Protein AF-A0A1A8ZZM3-F1 (afdb_monomer)

Organism: NCBI:txid261654

Structure (mmCIF, N/CA/C/O backbone):
data_AF-A0A1A8ZZM3-F1
#
_entry.id   AF-A0A1A8ZZM3-F1
#
loop_
_atom_site.group_PDB
_atom_site.id
_atom_site.type_symbol
_atom_site.label_atom_id
_atom_site.label_alt_id
_atom_site.label_comp_id
_atom_site.label_asym_id
_atom_site.label_entity_id
_atom_site.label_seq_id
_atom_site.pdbx_PDB_ins_code
_atom_site.Cartn_x
_atom_site.Cartn_y
_atom_site.Cartn_z
_atom_site.occupancy
_atom_site.B_iso_or_equiv
_atom_site.auth_seq_id
_atom_site.auth_comp_id
_atom_site.auth_asym_id
_atom_site.auth_atom_id
_atom_site.pdbx_PDB_model_num
ATOM 1 N N . MET A 1 1 ? -40.690 47.564 -17.234 1.00 45.69 1 MET A N 1
ATOM 2 C CA . MET A 1 1 ? -39.486 47.699 -18.086 1.00 45.69 1 MET A CA 1
ATOM 3 C C . MET A 1 1 ? -38.800 46.335 -18.103 1.00 45.69 1 MET A C 1
ATOM 5 O O . MET A 1 1 ? -38.283 45.928 -17.080 1.00 45.69 1 MET A O 1
ATOM 9 N N . ALA A 1 2 ? -39.204 45.433 -18.998 1.00 45.06 2 ALA A N 1
ATOM 10 C CA . ALA A 1 2 ? -38.736 45.231 -20.380 1.00 45.06 2 ALA A CA 1
ATOM 11 C C . ALA A 1 2 ? -37.540 44.249 -20.452 1.00 45.06 2 ALA A C 1
ATOM 13 O O . ALA A 1 2 ? -36.404 44.612 -20.174 1.00 45.06 2 ALA A O 1
ATOM 14 N N . LYS A 1 3 ? -37.851 42.992 -20.815 1.00 52.41 3 LYS A N 1
ATOM 15 C CA . LYS A 1 3 ? -36.923 41.914 -21.211 1.00 52.41 3 LYS A CA 1
ATOM 16 C C . LYS A 1 3 ? -36.391 42.147 -22.640 1.00 52.41 3 LYS A C 1
ATOM 18 O O . LYS A 1 3 ? -37.170 42.607 -23.472 1.00 52.41 3 LYS A O 1
ATOM 23 N N . PRO A 1 4 ? -35.203 41.627 -22.982 1.00 64.19 4 PRO A N 1
ATOM 24 C CA . PRO A 1 4 ? -34.902 41.092 -24.321 1.00 64.19 4 PRO A CA 1
ATOM 25 C C . PRO A 1 4 ? -34.736 39.554 -24.222 1.00 64.19 4 PRO A C 1
ATOM 27 O O . PRO A 1 4 ? -34.033 39.080 -23.339 1.00 64.19 4 PRO A O 1
ATOM 30 N N . LYS A 1 5 ? -35.484 38.653 -24.889 1.00 58.41 5 LYS A N 1
ATOM 31 C CA . LYS A 1 5 ? -35.666 38.345 -26.331 1.00 58.41 5 LYS A CA 1
ATOM 32 C C . LYS A 1 5 ? -34.345 38.284 -27.120 1.00 58.41 5 LYS A C 1
ATOM 34 O O . LYS A 1 5 ? -33.728 39.313 -27.350 1.00 58.41 5 LYS A O 1
ATOM 39 N N . GLY A 1 6 ? -33.946 37.055 -27.484 1.00 45.56 6 GLY A N 1
ATOM 40 C CA . GLY A 1 6 ? -32.697 36.697 -28.177 1.00 45.56 6 GLY A CA 1
ATOM 41 C C . GLY A 1 6 ? -32.695 36.957 -29.689 1.00 45.56 6 GLY A C 1
ATOM 42 O O . GLY A 1 6 ? -33.506 37.743 -30.177 1.00 45.56 6 GLY A O 1
ATOM 43 N N . PRO A 1 7 ? -31.830 36.248 -30.437 1.00 61.16 7 PRO A N 1
ATOM 44 C CA . PRO A 1 7 ? -32.371 35.401 -31.499 1.00 61.16 7 PRO A CA 1
ATOM 45 C C . PRO A 1 7 ? -31.745 33.999 -31.606 1.00 61.16 7 PRO A C 1
ATOM 47 O O . PRO A 1 7 ? -30.591 33.746 -31.277 1.00 61.16 7 PRO A O 1
ATOM 50 N N . SER A 1 8 ? -32.597 33.114 -32.116 1.00 51.31 8 SER A N 1
ATOM 51 C CA . SER A 1 8 ? -32.352 31.779 -32.655 1.00 51.31 8 SER A CA 1
ATOM 52 C C . SER A 1 8 ? -31.607 31.854 -33.994 1.00 51.31 8 SER A C 1
ATOM 54 O O . SER A 1 8 ? -31.978 32.670 -34.836 1.00 51.31 8 SER A O 1
ATOM 56 N N . SER A 1 9 ? -30.674 30.933 -34.253 1.00 52.19 9 SER A N 1
ATOM 57 C CA . SER A 1 9 ? -30.351 30.524 -35.627 1.00 52.19 9 SER A CA 1
ATOM 58 C C . SER A 1 9 ? -30.177 29.009 -35.729 1.00 52.19 9 SER A C 1
ATOM 60 O O . SER A 1 9 ? -29.218 28.422 -35.234 1.00 52.19 9 SER A O 1
ATOM 62 N N . SER A 1 10 ? -31.148 28.415 -36.406 1.00 53.84 10 SER A N 1
ATOM 63 C CA . SER A 1 10 ? -31.186 27.087 -36.998 1.00 53.84 10 SER A CA 1
ATOM 64 C C . SER A 1 10 ? -30.196 26.950 -38.159 1.00 53.84 10 SER A C 1
ATOM 66 O O . SER A 1 10 ? -30.187 27.794 -39.054 1.00 53.84 10 SER A O 1
ATOM 68 N N . GLY A 1 11 ? -29.461 25.843 -38.205 1.00 45.75 11 GLY A N 1
ATOM 69 C CA . GLY A 1 11 ? -28.747 25.375 -39.392 1.00 45.75 11 GLY A CA 1
ATOM 70 C C . GLY A 1 11 ? -28.615 23.859 -39.321 1.00 45.75 11 GLY A C 1
ATOM 71 O O . GLY A 1 11 ? -27.850 23.346 -38.513 1.00 45.75 11 GLY A O 1
ATOM 72 N N . GLY A 1 12 ? -29.428 23.154 -40.104 1.00 38.88 12 GLY A N 1
ATOM 73 C CA . GLY A 1 12 ? -29.381 21.703 -40.250 1.00 38.88 12 GLY A CA 1
ATOM 74 C C . GLY A 1 12 ? -28.835 21.269 -41.611 1.00 38.88 12 GLY A C 1
ATOM 75 O O . GLY A 1 12 ? -28.600 22.108 -42.478 1.00 38.88 12 GLY A O 1
ATOM 76 N N . HIS A 1 13 ? -28.776 19.936 -41.758 1.00 40.31 13 HIS A N 1
ATOM 77 C CA . HIS A 1 13 ? -28.577 19.106 -42.965 1.00 40.31 13 HIS A CA 1
ATOM 78 C C . HIS A 1 13 ? -27.130 18.666 -43.301 1.00 40.31 13 HIS A C 1
ATOM 80 O O . HIS A 1 13 ? -26.180 19.335 -42.919 1.00 40.31 13 HIS A O 1
ATOM 86 N N . PRO A 1 14 ? -26.942 17.542 -44.032 1.00 51.66 14 PRO A N 1
ATOM 87 C CA . PRO A 1 14 ? -27.304 16.171 -43.638 1.00 51.66 14 PRO A CA 1
ATOM 88 C C . PRO A 1 14 ? -26.208 15.135 -44.006 1.00 51.66 14 PRO A C 1
ATOM 90 O O . PRO A 1 14 ? -25.326 15.393 -44.814 1.00 51.66 14 PRO A O 1
ATOM 93 N N . GLY A 1 15 ? -26.359 13.904 -43.508 1.00 35.44 15 GLY A N 1
ATOM 94 C CA . GLY A 1 15 ? -25.982 12.697 -44.255 1.00 35.44 15 GLY A CA 1
ATOM 95 C C . GLY A 1 15 ? -24.537 12.201 -44.142 1.00 35.44 15 GLY A C 1
ATOM 96 O O . GLY A 1 15 ? -23.636 12.689 -44.809 1.00 35.44 15 GLY A O 1
ATOM 97 N N . SER A 1 16 ? -24.358 11.089 -43.431 1.00 42.81 16 SER A N 1
ATOM 98 C CA . SER A 1 16 ? -23.515 10.005 -43.940 1.00 42.81 16 SER A CA 1
ATOM 99 C C . SER A 1 16 ? -24.016 8.677 -43.386 1.00 42.81 16 SER A C 1
ATOM 101 O O . SER A 1 16 ? -23.849 8.340 -42.216 1.00 42.81 16 SER A O 1
ATOM 103 N N . SER A 1 17 ? -24.716 7.964 -44.259 1.00 42.41 17 SER A N 1
ATOM 104 C CA . SER A 1 17 ? -25.032 6.550 -44.167 1.00 42.41 17 SER A CA 1
ATOM 105 C C . SER A 1 17 ? -23.763 5.734 -44.417 1.00 42.41 17 SER A C 1
ATOM 107 O O . SER A 1 17 ? -23.219 5.769 -45.518 1.00 42.41 17 SER A O 1
ATOM 109 N N . GLY A 1 18 ? -23.334 4.962 -43.424 1.00 37.75 18 GLY A N 1
ATOM 110 C CA . GLY A 1 18 ? -22.294 3.948 -43.567 1.00 37.75 18 GLY A CA 1
ATOM 111 C C . GLY A 1 18 ? -22.710 2.702 -42.805 1.00 37.75 18 GLY A C 1
ATOM 112 O O . GLY A 1 18 ? -22.413 2.568 -41.624 1.00 37.75 18 GLY A O 1
ATOM 113 N N . GLY A 1 19 ? -23.464 1.830 -43.473 1.00 37.91 19 GLY A N 1
ATOM 114 C CA . GLY A 1 19 ? -23.769 0.497 -42.976 1.00 37.91 19 GLY A CA 1
ATOM 115 C C . GLY A 1 19 ? -22.506 -0.360 -42.943 1.00 37.91 19 GLY A C 1
ATOM 116 O O . GLY A 1 19 ? -21.736 -0.384 -43.898 1.00 37.91 19 GLY A O 1
ATOM 117 N N . GLY A 1 20 ? -22.328 -1.074 -41.839 1.00 35.72 20 GLY A N 1
ATOM 118 C CA . GLY A 1 20 ? -21.296 -2.082 -41.643 1.00 35.72 20 GLY A CA 1
ATOM 119 C C . GLY A 1 20 ? -21.817 -3.107 -40.651 1.00 35.72 20 GLY A C 1
ATOM 120 O O . GLY A 1 20 ? -21.550 -3.025 -39.459 1.00 35.72 20 GLY A O 1
ATOM 121 N N . GLN A 1 21 ? -22.644 -4.022 -41.155 1.00 41.34 21 GLN A N 1
ATOM 122 C CA . GLN A 1 21 ? -22.907 -5.313 -40.523 1.00 41.34 21 GLN A CA 1
ATOM 123 C C . GLN A 1 21 ? -21.588 -6.091 -40.383 1.00 41.34 21 GLN A C 1
ATOM 125 O O . GLN A 1 21 ? -20.681 -5.846 -41.168 1.00 41.34 21 GLN A O 1
ATOM 130 N N . HIS A 1 22 ? -21.551 -7.020 -39.419 1.00 39.91 22 HIS A N 1
ATOM 131 C CA . HIS A 1 22 ? -20.576 -8.092 -39.117 1.00 39.91 22 HIS A CA 1
ATOM 132 C C . HIS A 1 22 ? -20.103 -7.921 -37.665 1.00 39.91 22 HIS A C 1
ATOM 134 O O . HIS A 1 22 ? -19.585 -6.879 -37.304 1.00 39.91 22 HIS A O 1
ATOM 140 N N . GLY A 1 23 ? -20.233 -8.858 -36.739 1.00 35.97 23 GLY A N 1
ATOM 141 C CA . GLY A 1 23 ? -20.773 -10.206 -36.711 1.00 35.97 23 GLY A CA 1
ATOM 142 C C . GLY A 1 23 ? -20.585 -10.686 -35.267 1.00 35.97 23 GLY A C 1
ATOM 143 O O . GLY A 1 23 ? -19.653 -10.258 -34.587 1.00 35.97 23 GLY A O 1
ATOM 144 N N . GLY A 1 24 ? -21.509 -11.509 -34.773 1.00 35.69 24 GLY A N 1
ATOM 145 C CA . GLY A 1 24 ? -21.419 -12.089 -33.437 1.00 35.69 24 GLY A CA 1
ATOM 146 C C . GLY A 1 24 ? -20.143 -12.913 -33.256 1.00 35.69 24 GLY A C 1
ATOM 147 O O . GLY A 1 24 ? -19.671 -13.565 -34.184 1.00 35.69 24 GLY A O 1
ATOM 148 N N . GLY A 1 25 ? -19.605 -12.886 -32.041 1.00 32.62 25 GLY A N 1
ATOM 149 C CA . GLY A 1 25 ? -18.404 -13.623 -31.675 1.00 32.62 25 GLY A CA 1
ATOM 150 C C . GLY A 1 25 ? -18.248 -13.723 -30.165 1.00 32.62 25 GLY A C 1
ATOM 151 O O . GLY A 1 25 ? -17.274 -13.240 -29.604 1.00 32.62 25 GLY A O 1
ATOM 152 N N . THR A 1 26 ? -19.224 -14.335 -29.495 1.00 38.09 26 THR A N 1
ATOM 153 C CA . THR A 1 26 ? -19.024 -14.946 -28.178 1.00 38.09 26 THR A CA 1
ATOM 154 C C . THR A 1 26 ? -17.979 -16.053 -28.321 1.00 38.09 26 THR A C 1
ATOM 156 O O . THR A 1 26 ? -18.275 -17.112 -28.870 1.00 38.09 26 THR A O 1
ATOM 159 N N . GLY A 1 27 ? -16.754 -15.793 -27.867 1.00 34.66 27 GLY A N 1
ATOM 160 C CA . GLY A 1 27 ? -15.632 -16.729 -27.904 1.00 34.66 27 GLY A CA 1
ATOM 161 C C . GLY A 1 27 ? -15.115 -17.021 -26.503 1.00 34.66 27 GLY A C 1
ATOM 162 O O . GLY A 1 27 ? -14.132 -16.440 -26.060 1.00 34.66 27 GLY A O 1
ATOM 163 N N . ASN A 1 28 ? -15.811 -17.920 -25.814 1.00 38.72 28 ASN A N 1
ATOM 164 C CA . ASN A 1 28 ? -15.315 -18.661 -24.662 1.00 38.72 28 ASN A CA 1
ATOM 165 C C . ASN A 1 28 ? -14.133 -19.536 -25.114 1.00 38.72 28 ASN A C 1
ATOM 167 O O . ASN A 1 28 ? -14.320 -20.335 -26.024 1.00 38.72 28 ASN A O 1
ATOM 171 N N . ASN A 1 29 ? -12.956 -19.411 -24.494 1.00 38.12 29 ASN A N 1
ATOM 172 C CA . ASN A 1 29 ? -11.841 -20.348 -24.676 1.00 38.12 29 ASN A CA 1
ATOM 173 C C . ASN A 1 29 ? -11.196 -20.670 -23.323 1.00 38.12 29 ASN A C 1
ATOM 175 O O . ASN A 1 29 ? -10.080 -20.266 -23.007 1.00 38.12 29 ASN A O 1
ATOM 179 N N . ASN A 1 30 ? -11.929 -21.449 -22.532 1.00 38.72 30 ASN A N 1
ATOM 180 C CA . ASN A 1 30 ? -11.350 -22.443 -21.643 1.00 38.72 30 ASN A CA 1
ATOM 181 C C . ASN A 1 30 ? -11.534 -23.806 -22.320 1.00 38.72 30 ASN A C 1
ATOM 183 O O . ASN A 1 30 ? -12.681 -24.215 -22.488 1.00 38.72 30 ASN A O 1
ATOM 187 N N . SER A 1 31 ? -10.445 -24.462 -22.738 1.00 36.59 31 SER A N 1
ATOM 188 C CA . SER A 1 31 ? -10.273 -25.926 -22.850 1.00 36.59 31 SER A CA 1
ATOM 189 C C . SER A 1 31 ? -9.048 -26.264 -23.709 1.00 36.59 31 SER A C 1
ATOM 191 O O . SER A 1 31 ? -9.054 -26.018 -24.910 1.00 36.59 31 SER A O 1
ATOM 193 N N . GLY A 1 32 ? -8.066 -26.957 -23.123 1.00 31.58 32 GLY A N 1
ATOM 194 C CA . GLY A 1 32 ? -7.389 -28.037 -23.847 1.00 31.58 32 GLY A CA 1
ATOM 195 C C . GLY A 1 32 ? -5.859 -28.062 -23.867 1.00 31.58 32 GLY A C 1
ATOM 196 O O . GLY A 1 32 ? -5.227 -27.327 -24.609 1.00 31.58 32 GLY A O 1
ATOM 197 N N . HIS A 1 33 ? -5.337 -29.092 -23.191 1.00 33.69 33 HIS A N 1
ATOM 198 C CA . HIS A 1 33 ? -4.194 -29.930 -23.587 1.00 33.69 33 HIS A CA 1
ATOM 199 C C . HIS A 1 33 ? -2.755 -29.483 -23.257 1.00 33.69 33 HIS A C 1
ATOM 201 O O . HIS A 1 33 ? -2.068 -28.831 -24.029 1.00 33.69 33 HIS A O 1
ATOM 207 N N . GLY A 1 34 ? -2.253 -30.033 -22.143 1.00 34.31 34 GLY A N 1
ATOM 208 C CA . GLY A 1 34 ? -1.379 -31.213 -22.220 1.00 34.31 34 GLY A CA 1
ATOM 209 C C . GLY A 1 34 ? 0.046 -30.992 -22.727 1.00 34.31 34 GLY A C 1
ATOM 210 O O . GLY A 1 34 ? 0.372 -31.387 -23.839 1.00 34.31 34 GLY A O 1
ATOM 211 N N . GLY A 1 35 ? 0.917 -30.478 -21.859 1.00 29.86 35 GLY A N 1
ATOM 212 C CA . GLY A 1 35 ? 2.368 -30.535 -22.032 1.00 29.86 35 GLY A CA 1
ATOM 213 C C . GLY A 1 35 ? 3.026 -30.932 -20.717 1.00 29.86 35 GLY A C 1
ATOM 214 O O . GLY A 1 35 ? 3.137 -30.115 -19.808 1.00 29.86 35 GLY A O 1
ATOM 215 N N . GLY A 1 36 ? 3.417 -32.202 -20.599 1.00 36.62 36 GLY A N 1
ATOM 216 C CA . GLY A 1 36 ? 4.180 -32.714 -19.465 1.00 36.62 36 GLY A CA 1
ATOM 217 C C . GLY A 1 36 ? 5.559 -32.064 -19.408 1.00 36.62 36 GLY A C 1
ATOM 218 O O . GLY A 1 36 ? 6.456 -32.440 -20.154 1.00 36.62 36 GLY A O 1
ATOM 219 N N . GLY A 1 37 ? 5.713 -31.090 -18.516 1.00 33.16 37 GLY A N 1
ATOM 220 C CA . GLY A 1 37 ? 6.996 -30.545 -18.096 1.00 33.16 37 GLY A CA 1
ATOM 221 C C . GLY A 1 37 ? 7.237 -30.928 -16.643 1.00 33.16 37 GLY A C 1
ATOM 222 O O . GLY A 1 37 ? 6.468 -30.558 -15.760 1.00 33.16 37 GLY A O 1
ATOM 223 N N . THR A 1 38 ? 8.288 -31.701 -16.396 1.00 40.66 38 THR A N 1
ATOM 224 C CA . THR A 1 38 ? 8.837 -31.962 -15.060 1.00 40.66 38 THR A CA 1
ATOM 225 C C . THR A 1 38 ? 9.012 -30.642 -14.296 1.00 40.66 38 THR A C 1
ATOM 227 O O . THR A 1 38 ? 9.692 -29.754 -14.815 1.00 40.66 38 THR A O 1
ATOM 230 N N . PRO A 1 39 ? 8.452 -30.478 -13.083 1.00 41.41 39 PRO A N 1
ATOM 231 C CA . PRO A 1 39 ? 8.682 -29.271 -12.303 1.00 41.41 39 PRO A CA 1
ATOM 232 C C . PRO A 1 39 ? 10.147 -29.222 -11.836 1.00 41.41 39 PRO A C 1
ATOM 234 O O . PRO A 1 39 ? 10.676 -30.249 -11.389 1.00 41.41 39 PRO A O 1
ATOM 237 N N . PRO A 1 40 ? 10.823 -28.061 -11.895 1.00 43.22 40 PRO A N 1
ATOM 238 C CA . PRO A 1 40 ? 12.109 -27.902 -11.237 1.00 43.22 40 PRO A CA 1
ATOM 239 C C . PRO A 1 40 ? 11.918 -28.060 -9.722 1.00 43.22 40 PRO A C 1
ATOM 241 O O . PRO A 1 40 ? 11.224 -27.282 -9.067 1.00 43.22 40 PRO A O 1
ATOM 244 N N . LYS A 1 41 ? 12.540 -29.102 -9.160 1.00 39.88 41 LYS A N 1
ATOM 245 C CA . LYS A 1 41 ? 12.760 -29.256 -7.718 1.00 39.88 41 LYS A CA 1
ATOM 246 C C . LYS A 1 41 ? 13.658 -28.112 -7.250 1.00 39.88 41 LYS A C 1
ATOM 248 O O . LYS A 1 41 ? 14.871 -28.170 -7.416 1.00 39.88 41 LYS A O 1
ATOM 253 N N . GLY A 1 42 ? 13.050 -27.084 -6.678 1.00 36.72 42 GLY A N 1
ATOM 254 C CA . GLY A 1 42 ? 13.763 -25.939 -6.127 1.00 36.72 42 GLY A CA 1
ATOM 255 C C . GLY A 1 42 ? 12.803 -24.934 -5.516 1.00 36.72 42 GLY A C 1
ATOM 256 O O . GLY A 1 42 ? 12.835 -23.765 -5.879 1.00 36.72 42 GLY A O 1
ATOM 257 N N . ALA A 1 43 ? 11.912 -25.389 -4.630 1.00 32.19 43 ALA A N 1
ATOM 258 C CA . ALA A 1 43 ? 11.186 -24.474 -3.762 1.00 32.19 43 ALA A CA 1
ATOM 259 C C . ALA A 1 43 ? 12.221 -23.778 -2.870 1.00 32.19 43 ALA A C 1
ATOM 261 O O . ALA A 1 43 ? 12.817 -24.406 -1.994 1.00 32.19 43 ALA A O 1
ATOM 262 N N . ALA A 1 44 ? 12.477 -22.502 -3.146 1.00 35.44 44 ALA A N 1
ATOM 263 C CA . ALA A 1 44 ? 13.130 -21.625 -2.196 1.00 35.44 44 ALA A CA 1
ATOM 264 C C . ALA A 1 44 ? 12.281 -21.637 -0.921 1.00 35.44 44 ALA A C 1
ATOM 266 O O . ALA A 1 44 ? 11.080 -21.368 -0.972 1.00 35.44 44 ALA A O 1
ATOM 267 N N . SER A 1 45 ? 12.895 -22.014 0.199 1.00 32.97 45 SER A N 1
ATOM 268 C CA . SER A 1 45 ? 12.285 -21.914 1.518 1.00 32.97 45 SER A CA 1
ATOM 269 C C . SER A 1 45 ? 11.874 -20.465 1.749 1.00 32.97 45 SER A C 1
ATOM 271 O O . SER A 1 45 ? 12.718 -19.604 1.988 1.00 32.97 45 SER A O 1
ATOM 273 N N . VAL A 1 46 ? 10.575 -20.200 1.645 1.00 38.09 46 VAL A N 1
ATOM 274 C CA . VAL A 1 46 ? 9.975 -18.969 2.149 1.00 38.09 46 VAL A CA 1
ATOM 275 C C . VAL A 1 46 ? 10.246 -18.958 3.658 1.00 38.09 46 VAL A C 1
ATOM 277 O O . VAL A 1 46 ? 9.962 -19.966 4.315 1.00 38.09 46 VAL A O 1
ATOM 280 N N . PRO A 1 47 ? 10.867 -17.907 4.222 1.00 33.59 47 PRO A N 1
ATOM 281 C CA . PRO A 1 47 ? 11.054 -17.830 5.663 1.00 33.59 47 PRO A CA 1
ATOM 282 C C . PRO A 1 47 ? 9.682 -17.910 6.352 1.00 33.59 47 PRO A C 1
ATOM 284 O O . PRO A 1 47 ? 8.713 -17.345 5.842 1.00 33.59 47 PRO A O 1
ATOM 287 N N . PRO A 1 48 ? 9.563 -18.630 7.481 1.00 34.38 48 PRO A N 1
ATOM 288 C CA . PRO A 1 48 ? 8.304 -18.709 8.204 1.00 34.38 48 PRO A CA 1
ATOM 289 C C . PRO A 1 48 ? 7.870 -17.308 8.641 1.00 34.38 48 PRO A C 1
ATOM 291 O O . PRO A 1 48 ? 8.684 -16.525 9.138 1.00 34.38 48 PRO A O 1
ATOM 294 N N . ALA A 1 49 ? 6.581 -17.022 8.464 1.00 38.56 49 ALA A N 1
ATOM 295 C CA . ALA A 1 49 ? 5.895 -15.849 8.984 1.00 38.56 49 ALA A CA 1
ATOM 296 C C . ALA A 1 49 ? 5.907 -15.876 10.526 1.00 38.56 49 ALA A C 1
ATOM 298 O O . ALA A 1 49 ? 4.949 -16.278 11.178 1.00 38.56 49 ALA A O 1
ATOM 299 N N . SER A 1 50 ? 7.038 -15.501 11.122 1.00 35.47 50 SER A N 1
ATOM 300 C CA . SER A 1 50 ? 7.241 -15.461 12.577 1.00 35.47 50 SER A CA 1
ATOM 301 C C . SER A 1 50 ? 6.877 -14.105 13.199 1.00 35.47 50 SER A C 1
ATOM 303 O O . SER A 1 50 ? 7.202 -13.855 14.356 1.00 35.47 50 SER A O 1
ATOM 305 N N . SER A 1 51 ? 6.201 -13.219 12.465 1.00 38.47 51 SER A N 1
ATOM 306 C CA . SER A 1 51 ? 5.741 -11.904 12.945 1.00 38.47 51 SER A CA 1
ATOM 307 C C . SER A 1 51 ? 4.268 -11.877 13.383 1.00 38.47 51 SER A C 1
ATOM 309 O O . SER A 1 51 ? 3.844 -10.915 14.020 1.00 38.47 51 SER A O 1
ATOM 311 N N . ILE A 1 52 ? 3.498 -12.939 13.120 1.00 43.03 52 ILE A N 1
ATOM 312 C CA . ILE A 1 52 ? 2.036 -12.978 13.323 1.00 43.03 52 ILE A CA 1
ATOM 313 C C . ILE A 1 52 ? 1.647 -12.990 14.813 1.00 43.03 52 ILE A C 1
ATOM 315 O O . ILE A 1 52 ? 0.623 -12.432 15.202 1.00 43.03 52 ILE A O 1
ATOM 319 N N . THR A 1 53 ? 2.487 -13.535 15.696 1.00 42.41 53 THR A N 1
ATOM 320 C CA . THR A 1 53 ? 2.156 -13.616 17.128 1.00 42.41 53 THR A CA 1
ATOM 321 C C . THR A 1 53 ? 2.271 -12.276 17.855 1.00 42.41 53 THR A C 1
ATOM 323 O O . THR A 1 53 ? 1.682 -12.126 18.918 1.00 42.41 53 THR A O 1
ATOM 326 N N . ALA A 1 54 ? 3.007 -11.294 17.318 1.00 39.09 54 ALA A N 1
ATOM 327 C CA . ALA A 1 54 ? 3.316 -10.057 18.039 1.00 39.09 54 ALA A CA 1
ATOM 328 C C . ALA A 1 54 ? 2.184 -9.017 17.991 1.00 39.09 54 ALA A C 1
ATOM 330 O O . ALA A 1 54 ? 1.947 -8.358 18.997 1.00 39.09 54 ALA A O 1
ATOM 331 N N . ALA A 1 55 ? 1.453 -8.899 16.876 1.00 41.91 55 ALA A N 1
ATOM 332 C CA . ALA A 1 55 ? 0.406 -7.880 16.724 1.00 41.91 55 ALA A CA 1
ATOM 333 C C . ALA A 1 55 ? -0.892 -8.244 17.470 1.00 41.91 55 ALA A C 1
ATOM 335 O O . ALA A 1 55 ? -1.463 -7.409 18.175 1.00 41.91 55 ALA A O 1
ATOM 336 N N . GLN A 1 56 ? -1.296 -9.521 17.418 1.00 44.66 56 GLN A N 1
ATOM 337 C CA . GLN A 1 56 ? -2.377 -10.041 18.263 1.00 44.66 56 GLN A CA 1
ATOM 338 C C . GLN A 1 56 ? -1.994 -9.982 19.748 1.00 44.66 56 GLN A C 1
ATOM 340 O O . GLN A 1 56 ? -2.843 -9.684 20.588 1.00 44.66 56 GLN A O 1
ATOM 345 N N . HIS A 1 57 ? -0.709 -10.181 20.076 1.00 42.03 57 HIS A N 1
ATOM 346 C CA . HIS A 1 57 ? -0.212 -9.946 21.426 1.00 42.03 57 HIS A CA 1
ATOM 347 C C . HIS A 1 57 ? -0.238 -8.468 21.810 1.00 42.03 57 HIS A C 1
ATOM 349 O O . HIS A 1 57 ? -0.604 -8.191 22.934 1.00 42.03 57 HIS A O 1
ATOM 355 N N . THR A 1 58 ? 0.069 -7.492 20.955 1.00 46.44 58 THR A N 1
ATOM 356 C CA . THR A 1 58 ? 0.094 -6.089 21.407 1.00 46.44 58 THR A CA 1
ATOM 357 C C . THR A 1 58 ? -1.288 -5.524 21.709 1.00 46.44 58 THR A C 1
ATOM 359 O O . THR A 1 58 ? -1.432 -4.868 22.735 1.00 46.44 58 THR A O 1
ATOM 362 N N . THR A 1 59 ? -2.323 -5.825 20.919 1.00 46.75 59 THR A N 1
ATOM 363 C CA . THR A 1 59 ? -3.674 -5.310 21.217 1.00 46.75 59 THR A CA 1
ATOM 364 C C . THR A 1 59 ? -4.331 -6.098 22.356 1.00 46.75 59 THR A C 1
ATOM 366 O O . THR A 1 59 ? -4.915 -5.499 23.255 1.00 46.75 59 THR A O 1
ATOM 369 N N . ALA A 1 60 ? -4.151 -7.425 22.423 1.00 43.28 60 ALA A N 1
ATOM 370 C CA . ALA A 1 60 ? -4.680 -8.228 23.532 1.00 43.28 60 ALA A CA 1
ATOM 371 C C . ALA A 1 60 ? -3.869 -8.096 24.844 1.00 43.28 60 ALA A C 1
ATOM 373 O O . ALA A 1 60 ? -4.452 -8.154 25.927 1.00 43.28 60 ALA A O 1
ATOM 374 N N . GLN A 1 61 ? -2.546 -7.885 24.792 1.00 42.94 61 GLN A N 1
ATOM 375 C CA . GLN A 1 61 ? -1.710 -7.653 25.983 1.00 42.94 61 GLN A CA 1
ATOM 376 C C . GLN A 1 61 ? -1.762 -6.204 26.470 1.00 42.94 61 GLN A C 1
ATOM 378 O O . GLN A 1 61 ? -1.656 -5.999 27.678 1.00 42.94 61 GLN A O 1
ATOM 383 N N . ALA A 1 62 ? -1.983 -5.205 25.603 1.00 45.53 62 ALA A N 1
ATOM 384 C CA . ALA A 1 62 ? -2.252 -3.838 26.063 1.00 45.53 62 ALA A CA 1
ATOM 385 C C . ALA A 1 62 ? -3.534 -3.780 26.913 1.00 45.53 62 ALA A C 1
ATOM 387 O O . ALA A 1 62 ? -3.560 -3.106 27.939 1.00 45.53 62 ALA A O 1
ATOM 388 N N . ILE A 1 63 ? -4.549 -4.581 26.566 1.00 46.38 63 ILE A N 1
ATOM 389 C CA . ILE A 1 63 ? -5.797 -4.707 27.336 1.00 46.38 63 ILE A CA 1
ATOM 390 C C . ILE A 1 63 ? -5.588 -5.463 28.669 1.00 46.38 63 ILE A C 1
ATOM 392 O O . ILE A 1 63 ? -6.324 -5.237 29.628 1.00 46.38 63 ILE A O 1
ATOM 396 N N . GLN A 1 64 ? -4.565 -6.321 28.789 1.00 42.09 64 GLN A N 1
ATOM 397 C CA . GLN A 1 64 ? -4.278 -7.065 30.029 1.00 42.09 64 GLN A CA 1
ATOM 398 C C . GLN A 1 64 ? -3.264 -6.391 30.974 1.00 42.09 64 GLN A C 1
ATOM 400 O O . GLN A 1 64 ? -3.261 -6.710 32.164 1.00 42.09 64 GLN A O 1
ATOM 405 N N . HIS A 1 65 ? -2.422 -5.463 30.503 1.00 39.22 65 HIS A N 1
ATOM 406 C CA . HIS A 1 65 ? -1.318 -4.895 31.299 1.00 39.22 65 HIS A CA 1
ATOM 407 C C . HIS A 1 65 ? -1.547 -3.487 31.873 1.00 39.22 65 HIS A C 1
ATOM 409 O O . HIS A 1 65 ? -0.639 -2.930 32.485 1.00 39.22 65 HIS A O 1
ATOM 415 N N . GLY A 1 66 ? -2.763 -2.941 31.793 1.00 38.56 66 GLY A N 1
ATOM 416 C CA . GLY A 1 66 ? -3.125 -1.664 32.428 1.00 38.56 66 GLY A CA 1
ATOM 417 C C . GLY A 1 66 ? -3.232 -1.675 33.963 1.00 38.56 66 GLY A C 1
ATOM 418 O O . GLY A 1 66 ? -3.652 -0.682 34.541 1.00 38.56 66 GLY A O 1
ATOM 419 N N . HIS A 1 67 ? -2.878 -2.764 34.658 1.00 41.84 67 HIS A N 1
ATOM 420 C CA . HIS A 1 67 ? -2.727 -2.723 36.117 1.00 41.84 67 HIS A CA 1
ATOM 421 C C . HIS A 1 67 ? -1.281 -2.349 36.477 1.00 41.84 67 HIS A C 1
ATOM 423 O O . HIS A 1 67 ? -0.390 -3.188 36.305 1.00 41.84 67 HIS A O 1
ATOM 429 N N . PRO A 1 68 ? -1.010 -1.135 36.998 1.00 41.50 68 PRO A N 1
ATOM 430 C CA . PRO A 1 68 ? 0.314 -0.808 37.505 1.00 41.50 68 PRO A CA 1
ATOM 431 C C . PRO A 1 68 ? 0.699 -1.788 38.629 1.00 41.50 68 PRO A C 1
ATOM 433 O O . PRO A 1 68 ? -0.126 -2.092 39.499 1.00 41.50 68 PRO A O 1
ATOM 436 N N . PRO A 1 69 ? 1.941 -2.303 38.647 1.00 40.00 69 PRO A N 1
ATOM 437 C CA . PRO A 1 69 ? 2.405 -3.177 39.710 1.00 40.00 69 PRO A CA 1
ATOM 438 C C . PRO A 1 69 ? 2.494 -2.404 41.033 1.00 40.00 69 PRO A C 1
ATOM 440 O O . PRO A 1 69 ? 3.420 -1.637 41.268 1.00 40.00 69 PRO A O 1
ATOM 443 N N . GLY A 1 70 ? 1.510 -2.648 41.899 1.00 40.12 70 GLY A N 1
ATOM 444 C CA . GLY A 1 70 ? 1.646 -2.698 43.353 1.00 40.12 70 GLY A CA 1
ATOM 445 C C . GLY A 1 70 ? 2.232 -1.471 44.052 1.00 40.12 70 GLY A C 1
ATOM 446 O O . GLY A 1 70 ? 3.402 -1.469 44.429 1.00 40.12 70 GLY A O 1
ATOM 447 N N . ALA A 1 71 ? 1.371 -0.518 44.414 1.00 42.28 71 ALA A N 1
ATOM 448 C CA . ALA A 1 71 ? 1.575 0.207 45.666 1.00 42.28 71 ALA A CA 1
ATOM 449 C C . ALA A 1 71 ? 1.244 -0.745 46.842 1.00 42.28 71 ALA A C 1
ATOM 451 O O . ALA A 1 71 ? 0.172 -1.360 46.843 1.00 42.28 71 ALA A O 1
ATOM 452 N N . PRO A 1 72 ? 2.137 -0.925 47.832 1.00 47.75 72 PRO A N 1
ATOM 453 C CA . PRO A 1 72 ? 1.911 -1.855 48.932 1.00 47.75 72 PRO A CA 1
ATOM 454 C C . PRO A 1 72 ? 0.780 -1.390 49.867 1.00 47.75 72 PRO A C 1
ATOM 456 O O . PRO A 1 72 ? 0.933 -0.457 50.646 1.00 47.75 72 PRO A O 1
ATOM 459 N N . GLY A 1 73 ? -0.349 -2.098 49.778 1.00 45.31 73 GLY A N 1
ATOM 460 C CA . GLY A 1 73 ? -1.191 -2.578 50.882 1.00 45.31 73 GLY A CA 1
ATOM 461 C C . GLY A 1 73 ? -1.496 -1.637 52.049 1.00 45.31 73 GLY A C 1
ATOM 462 O O . GLY A 1 73 ? -0.924 -1.783 53.127 1.00 45.31 73 GLY A O 1
ATOM 463 N N . GLY A 1 74 ? -2.512 -0.786 51.889 1.00 41.59 74 GLY A N 1
ATOM 464 C CA . GLY A 1 74 ? -3.298 -0.278 53.016 1.00 41.59 74 GLY A CA 1
ATOM 465 C C . GLY A 1 74 ? -4.447 -1.248 53.350 1.00 41.59 74 GLY A C 1
ATOM 466 O O . GLY A 1 74 ? -5.205 -1.600 52.445 1.00 41.59 74 GLY A O 1
ATOM 467 N N . PRO A 1 75 ? -4.619 -1.694 54.610 1.00 46.22 75 PRO A N 1
ATOM 468 C CA . PRO A 1 75 ? -5.707 -2.580 55.019 1.00 46.22 75 PRO A CA 1
ATOM 469 C C . PRO A 1 75 ? -7.006 -1.776 55.174 1.00 46.22 75 PRO A C 1
ATOM 471 O O . PRO A 1 75 ? -7.433 -1.439 56.273 1.00 46.22 75 PRO A O 1
ATOM 474 N N . GLY A 1 76 ? -7.626 -1.432 54.050 1.00 44.16 76 GLY A N 1
ATOM 475 C CA . GLY A 1 76 ? -8.963 -0.855 53.995 1.00 44.16 76 GLY A CA 1
ATOM 476 C C . GLY A 1 76 ? -9.775 -1.638 52.981 1.00 44.16 76 GLY A C 1
ATOM 477 O O . GLY A 1 76 ? -9.557 -1.489 51.784 1.00 44.16 76 GLY A O 1
ATOM 478 N N . GLY A 1 77 ? -10.671 -2.504 53.459 1.00 42.25 77 GLY A N 1
ATOM 479 C CA . GLY A 1 77 ? -11.595 -3.286 52.638 1.00 42.25 77 GLY A CA 1
ATOM 480 C C . GLY A 1 77 ? -12.601 -2.391 51.919 1.00 42.25 77 GLY A C 1
ATOM 481 O O . GLY A 1 77 ? -13.756 -2.300 52.327 1.00 42.25 77 GLY A O 1
ATOM 482 N N . GLY A 1 78 ? -12.150 -1.713 50.865 1.00 44.88 78 GLY A N 1
ATOM 483 C CA . GLY A 1 78 ? -13.029 -1.099 49.885 1.00 44.88 78 GLY A CA 1
ATOM 484 C C . GLY A 1 78 ? -13.824 -2.190 49.160 1.00 44.88 78 GLY A C 1
ATOM 485 O O . GLY A 1 78 ? -13.295 -3.288 48.957 1.00 44.88 78 GLY A O 1
ATOM 486 N N . PRO A 1 79 ? -15.093 -1.929 48.796 1.00 51.44 79 PRO A N 1
ATOM 487 C CA . PRO A 1 79 ? -15.884 -2.861 48.002 1.00 51.44 79 PRO A CA 1
ATOM 488 C C . PRO A 1 79 ? -15.077 -3.249 46.765 1.00 51.44 79 PRO A C 1
ATOM 490 O O . PRO A 1 79 ? -14.449 -2.385 46.153 1.00 51.44 79 PRO A O 1
ATOM 493 N N . ALA A 1 80 ? -15.046 -4.550 46.457 1.00 49.94 80 ALA A N 1
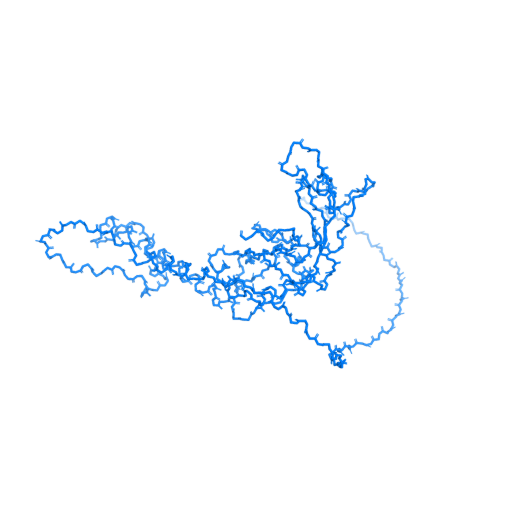ATOM 494 C CA . ALA A 1 80 ? -14.313 -5.101 45.326 1.00 49.94 80 ALA A CA 1
ATOM 495 C C . ALA A 1 80 ? -14.529 -4.194 44.117 1.00 49.94 80 ALA A C 1
ATOM 497 O O . ALA A 1 80 ? -15.663 -4.043 43.667 1.00 49.94 80 ALA A O 1
ATOM 498 N N . ASN A 1 81 ? -13.455 -3.549 43.660 1.00 50.91 81 ASN A N 1
ATOM 499 C CA . ASN A 1 81 ? -13.468 -2.735 42.461 1.00 50.91 81 ASN A CA 1
ATOM 500 C C . ASN A 1 81 ? -13.840 -3.690 41.323 1.00 50.91 81 ASN A C 1
ATOM 502 O O . ASN A 1 81 ? -12.997 -4.430 40.815 1.00 50.91 81 ASN A O 1
ATOM 506 N N . THR A 1 82 ? -15.136 -3.792 41.025 1.00 61.62 82 THR A N 1
ATOM 507 C CA . THR A 1 82 ? -15.672 -4.541 39.896 1.00 61.62 82 THR A CA 1
ATOM 508 C C . THR A 1 82 ? -15.236 -3.766 38.671 1.00 61.62 82 THR A C 1
ATOM 510 O O . THR A 1 82 ? -15.988 -2.931 38.176 1.00 61.62 82 THR A O 1
ATOM 513 N N . GLY A 1 83 ? -13.973 -3.963 38.285 1.00 81.38 83 GLY A N 1
ATOM 514 C CA . GLY A 1 83 ? -13.292 -3.167 37.277 1.00 81.38 83 GLY A CA 1
ATOM 515 C C . GLY A 1 83 ? -14.150 -3.024 36.030 1.00 81.38 83 GLY A C 1
ATOM 516 O O . GLY A 1 83 ? -14.856 -3.962 35.653 1.00 81.38 83 GLY A O 1
ATOM 517 N N . TYR A 1 84 ? -14.119 -1.833 35.440 1.00 86.56 84 TYR A N 1
ATOM 518 C CA . TYR A 1 84 ? -14.844 -1.500 34.223 1.00 86.56 84 TYR A CA 1
ATOM 519 C C . TYR A 1 84 ? -14.629 -2.582 33.143 1.00 86.56 84 TYR A C 1
ATOM 521 O O . TYR A 1 84 ? -13.499 -2.987 32.876 1.00 86.56 84 TYR A O 1
ATOM 529 N N . ARG A 1 85 ? -15.726 -3.104 32.570 1.00 91.25 85 ARG A N 1
ATOM 530 C CA . ARG A 1 85 ? -15.720 -4.206 31.585 1.00 91.25 85 ARG A CA 1
ATOM 531 C C . ARG A 1 85 ? -16.309 -3.729 30.251 1.00 91.25 85 ARG A C 1
ATOM 533 O O . ARG A 1 85 ? -17.515 -3.892 30.054 1.00 91.25 85 ARG A O 1
ATOM 540 N N . PRO A 1 86 ? -15.503 -3.154 29.343 1.00 91.75 86 PRO A N 1
ATOM 541 C CA . PRO A 1 86 ? -16.013 -2.574 28.100 1.00 91.75 86 PRO A CA 1
ATOM 542 C C . PRO A 1 86 ? -16.583 -3.622 27.127 1.00 91.75 86 PRO A C 1
ATOM 544 O O . PRO A 1 86 ? -17.585 -3.358 26.473 1.00 91.75 86 PRO A O 1
ATOM 547 N N . ALA A 1 87 ? -16.049 -4.849 27.117 1.00 92.12 87 ALA A N 1
ATOM 548 C CA . ALA A 1 87 ? -16.463 -5.918 26.197 1.00 92.12 87 ALA A CA 1
ATOM 549 C C . ALA A 1 87 ? -17.961 -6.296 26.249 1.00 92.12 87 ALA A C 1
ATOM 551 O O . ALA A 1 87 ? -18.503 -6.817 25.281 1.00 92.12 87 ALA A O 1
ATOM 552 N N . ASN A 1 88 ? -18.655 -6.026 27.362 1.00 93.62 88 ASN A N 1
ATOM 553 C CA . ASN A 1 88 ? -20.084 -6.337 27.515 1.00 93.62 88 ASN A CA 1
ATOM 554 C C . ASN A 1 88 ? -21.008 -5.149 27.188 1.00 93.62 88 ASN A C 1
ATOM 556 O O . ASN A 1 88 ? -22.223 -5.264 27.354 1.00 93.62 88 ASN A O 1
ATOM 560 N N . ARG A 1 89 ? -20.452 -3.999 26.793 1.00 95.50 89 ARG A N 1
ATOM 561 C CA . ARG A 1 89 ? -21.209 -2.785 26.466 1.00 95.50 89 ARG A CA 1
ATOM 562 C C . ARG A 1 89 ? -21.708 -2.812 25.026 1.00 95.50 89 ARG A C 1
ATOM 564 O O . ARG A 1 89 ? -21.077 -3.385 24.141 1.00 95.50 89 ARG A O 1
ATOM 571 N N . THR A 1 90 ? -22.826 -2.151 24.773 1.00 97.12 90 THR A N 1
ATOM 572 C CA . THR A 1 90 ? -23.275 -1.801 23.416 1.00 97.12 90 THR A CA 1
ATOM 573 C C . THR A 1 90 ? -22.431 -0.660 22.837 1.00 97.12 90 THR A C 1
ATOM 575 O O . THR A 1 90 ? -21.817 0.097 23.589 1.00 97.12 90 THR A O 1
ATOM 578 N N . ASP A 1 91 ? -22.426 -0.482 21.513 1.00 95.62 91 ASP A N 1
ATOM 579 C CA . ASP A 1 91 ? -21.655 0.600 20.869 1.00 95.62 91 ASP A CA 1
ATOM 580 C C . ASP A 1 91 ? -22.097 1.989 21.344 1.00 95.62 91 ASP A C 1
ATOM 582 O O . ASP A 1 91 ? -21.273 2.870 21.575 1.00 95.62 91 ASP A O 1
ATOM 586 N N . GLN A 1 92 ? -23.401 2.174 21.574 1.00 97.50 92 GLN A N 1
ATOM 587 C CA . GLN A 1 92 ? -23.929 3.425 22.115 1.00 97.50 92 GLN A CA 1
ATOM 588 C C . GLN A 1 92 ? -23.434 3.688 23.543 1.00 97.50 92 GLN A C 1
ATOM 590 O O . GLN A 1 92 ? -23.158 4.835 23.894 1.00 97.50 92 GLN A O 1
ATOM 595 N N . GLU A 1 93 ? -23.333 2.653 24.381 1.00 97.25 93 GLU A N 1
ATOM 596 C CA . GLU A 1 93 ? -22.774 2.796 25.727 1.00 97.25 93 GLU A CA 1
ATOM 597 C C . GLU A 1 93 ? -21.288 3.132 25.681 1.00 97.25 93 GLU A C 1
ATOM 599 O O . GLU A 1 93 ? -20.879 4.051 26.382 1.00 97.25 93 GLU A O 1
ATOM 604 N N . LEU A 1 94 ? -20.509 2.467 24.823 1.00 97.31 94 LEU A N 1
ATOM 605 C CA . LEU A 1 94 ? -19.092 2.783 24.638 1.00 97.31 94 LEU A CA 1
ATOM 606 C C . LEU A 1 94 ? -18.897 4.224 24.162 1.00 97.31 94 LEU A C 1
ATOM 608 O O . LEU A 1 94 ? -18.055 4.938 24.696 1.00 97.31 94 LEU A O 1
ATOM 612 N N . GLN A 1 95 ? -19.727 4.689 23.226 1.00 97.81 95 GLN A N 1
ATOM 613 C CA . GLN A 1 95 ? -19.685 6.072 22.758 1.00 97.81 95 GLN A CA 1
ATOM 614 C C . GLN A 1 95 ? -20.013 7.071 23.879 1.00 97.81 95 GLN A C 1
ATOM 616 O O . GLN A 1 95 ? -19.403 8.136 23.955 1.00 97.81 95 GLN A O 1
ATOM 621 N N . ASN A 1 96 ? -20.945 6.731 24.774 1.00 97.56 96 ASN A N 1
ATOM 622 C CA . ASN A 1 96 ? -21.240 7.530 25.969 1.00 97.56 96 ASN A CA 1
ATOM 623 C C . ASN A 1 96 ? -20.117 7.435 27.024 1.00 97.56 96 ASN A C 1
ATOM 625 O O . ASN A 1 96 ? -19.926 8.357 27.816 1.00 97.56 96 ASN A O 1
ATOM 629 N N . ASP A 1 97 ? -19.385 6.319 27.059 1.00 97.50 97 ASP A N 1
ATOM 630 C CA . ASP A 1 97 ? -18.219 6.089 27.913 1.00 97.50 97 ASP A CA 1
ATOM 631 C C . ASP A 1 97 ? -16.968 6.854 27.420 1.00 97.50 97 ASP A C 1
ATOM 633 O O . ASP A 1 97 ? -15.976 6.876 28.141 1.00 97.50 97 ASP A O 1
ATOM 637 N N . LEU A 1 98 ? -17.017 7.549 26.274 1.00 97.62 98 LEU A N 1
ATOM 638 C CA . LEU A 1 98 ? -15.958 8.466 25.817 1.00 97.62 98 LEU A CA 1
ATOM 639 C C . LEU A 1 98 ? -16.031 9.876 26.437 1.00 97.62 98 LEU A C 1
ATOM 641 O O . LEU A 1 98 ? -15.143 10.691 26.193 1.00 97.62 98 LEU A O 1
ATOM 645 N N . ASP A 1 99 ? -17.061 10.192 27.230 1.00 97.62 99 ASP A N 1
ATOM 646 C CA . ASP A 1 99 ? -17.118 11.459 27.974 1.00 97.62 99 ASP A CA 1
ATOM 647 C C . ASP A 1 99 ? -16.065 11.461 29.103 1.00 97.62 99 ASP A C 1
ATOM 649 O O . ASP A 1 99 ? -16.155 10.616 30.008 1.00 97.62 99 ASP A O 1
ATOM 653 N N . PRO A 1 100 ? -15.088 12.393 29.093 1.00 97.50 100 PRO A N 1
ATOM 654 C CA . PRO A 1 100 ? -14.039 12.459 30.110 1.00 97.50 100 PRO A CA 1
ATOM 655 C C . PRO A 1 100 ? -14.522 12.972 31.470 1.00 97.50 100 PRO A C 1
ATOM 657 O O . PRO A 1 100 ? -13.772 12.908 32.443 1.00 97.50 100 PRO A O 1
ATOM 660 N N . ASN A 1 101 ? -15.745 13.500 31.574 1.00 97.88 101 ASN A N 1
ATOM 661 C CA . ASN A 1 101 ? -16.250 14.004 32.845 1.00 97.88 101 ASN A CA 1
ATOM 662 C C . ASN A 1 101 ? -16.584 12.854 33.813 1.00 97.88 101 ASN A C 1
ATOM 664 O O . ASN A 1 101 ? -17.247 11.890 33.412 1.00 97.88 101 ASN A O 1
ATOM 668 N N . PRO A 1 102 ? -16.201 12.957 35.102 1.00 97.38 102 PRO A N 1
ATOM 669 C CA . PRO A 1 102 ? -16.551 11.945 36.089 1.00 97.38 102 PRO A CA 1
ATOM 670 C C . PRO A 1 102 ? -18.056 11.857 36.323 1.00 97.38 102 PRO A C 1
ATOM 672 O O . PRO A 1 102 ? -18.749 12.863 36.505 1.00 97.38 102 PRO A O 1
ATOM 675 N N . ARG A 1 103 ? -18.562 10.628 36.371 1.00 96.38 103 ARG A N 1
ATOM 676 C CA . ARG A 1 103 ? -19.941 10.322 36.765 1.00 96.38 103 ARG A CA 1
ATOM 677 C C . ARG A 1 103 ? -20.132 10.474 38.278 1.00 96.38 103 ARG A C 1
ATOM 679 O O . ARG A 1 103 ? -19.160 10.461 39.032 1.00 96.38 103 ARG A O 1
ATOM 686 N N . PRO A 1 104 ? -21.381 10.569 38.775 1.00 96.94 104 PRO A N 1
ATOM 687 C CA . PRO A 1 104 ? -21.635 10.568 40.212 1.00 96.94 104 PRO A CA 1
ATOM 688 C C . PRO A 1 104 ? -21.009 9.344 40.905 1.00 96.94 104 PRO A C 1
ATOM 690 O O . PRO A 1 104 ? -21.397 8.210 40.636 1.00 96.94 104 PRO A O 1
ATOM 693 N N . GLY A 1 105 ? -20.051 9.589 41.803 1.00 94.00 105 GLY A N 1
ATOM 694 C CA . GLY A 1 105 ? -19.322 8.546 42.538 1.00 94.00 105 GLY A CA 1
ATOM 695 C C . GLY A 1 105 ? -18.048 8.026 41.858 1.00 94.00 105 GLY A C 1
ATOM 696 O O . GLY A 1 105 ? -17.362 7.202 42.454 1.00 94.00 105 GLY A O 1
ATOM 697 N N . GLU A 1 106 ? -17.720 8.512 40.660 1.00 95.06 106 GLU A N 1
ATOM 698 C CA . GLU A 1 106 ? -16.482 8.221 39.929 1.00 95.06 106 GLU A CA 1
ATOM 699 C C . GLU A 1 106 ? -15.420 9.287 40.258 1.00 95.06 106 GLU A C 1
ATOM 701 O O . GLU A 1 106 ? -15.726 10.481 40.335 1.00 95.06 106 GLU A O 1
ATOM 706 N N . THR A 1 107 ? -14.167 8.883 40.475 1.00 95.12 107 THR A N 1
ATOM 707 C CA . THR A 1 107 ? -13.039 9.826 40.580 1.00 95.12 107 THR A CA 1
ATOM 708 C C . THR A 1 107 ? -12.572 10.276 39.186 1.00 95.12 107 THR A C 1
ATOM 710 O O . THR A 1 107 ? -12.851 9.597 38.200 1.00 95.12 107 THR A O 1
ATOM 713 N N . PRO A 1 108 ? -11.819 11.387 39.063 1.00 95.94 108 PRO A N 1
ATOM 714 C CA . PRO A 1 108 ? -11.205 11.779 37.790 1.00 95.94 108 PRO A CA 1
ATOM 715 C C . PRO A 1 108 ? -10.366 10.679 37.128 1.00 95.94 108 PRO A C 1
ATOM 717 O O . PRO A 1 108 ? -10.503 10.457 35.930 1.00 95.94 108 PRO A O 1
ATOM 720 N N . ASP A 1 109 ? -9.565 9.951 37.909 1.00 93.44 109 ASP A N 1
ATOM 721 C CA . ASP A 1 109 ? -8.731 8.862 37.386 1.00 93.44 109 ASP A CA 1
ATOM 722 C C . ASP A 1 109 ? -9.587 7.703 36.851 1.00 93.44 109 ASP A C 1
ATOM 724 O O . ASP A 1 109 ? -9.336 7.198 35.763 1.00 93.44 109 ASP A O 1
ATOM 728 N N . GLN A 1 110 ? -10.664 7.334 37.556 1.00 93.25 110 GLN A N 1
ATOM 729 C CA . GLN A 1 110 ? -11.593 6.298 37.086 1.00 93.25 110 GLN A CA 1
ATOM 730 C C . GLN A 1 110 ? -12.307 6.701 35.789 1.00 93.25 110 GLN A C 1
ATOM 732 O O . GLN A 1 110 ? -12.537 5.854 34.927 1.00 93.25 110 GLN A O 1
ATOM 737 N N . ALA A 1 111 ? -12.642 7.986 35.642 1.00 95.38 111 ALA A N 1
ATOM 738 C CA . ALA A 1 111 ? -13.237 8.509 34.418 1.00 95.38 111 ALA A CA 1
ATOM 739 C C . ALA A 1 111 ? -12.261 8.423 33.235 1.00 95.38 111 ALA A C 1
ATOM 741 O O . ALA A 1 111 ? -12.674 8.031 32.145 1.00 95.38 111 ALA A O 1
ATOM 742 N N . ALA A 1 112 ? -10.977 8.727 33.455 1.00 94.50 112 ALA A N 1
ATOM 743 C CA . ALA A 1 112 ? -9.932 8.569 32.446 1.00 94.50 112 ALA A CA 1
ATOM 744 C C . ALA A 1 112 ? -9.750 7.094 32.045 1.00 94.50 112 ALA A C 1
ATOM 746 O O . ALA A 1 112 ? -9.848 6.776 30.861 1.00 94.50 112 ALA A O 1
ATOM 747 N N . ASP A 1 113 ? -9.619 6.188 33.021 1.00 92.75 113 ASP A N 1
ATOM 748 C CA . ASP A 1 113 ? -9.498 4.743 32.775 1.00 92.75 113 ASP A CA 1
ATOM 749 C C . ASP A 1 113 ? -10.689 4.193 31.969 1.00 92.75 113 ASP A C 1
ATOM 751 O O . ASP A 1 113 ? -10.525 3.359 31.075 1.00 92.75 113 ASP A O 1
ATOM 755 N N . ARG A 1 114 ? -11.910 4.663 32.264 1.00 95.12 114 ARG A N 1
ATOM 756 C CA . ARG A 1 114 ? -13.121 4.305 31.513 1.00 95.12 114 ARG A CA 1
ATOM 757 C C . ARG A 1 114 ? -13.046 4.770 30.062 1.00 95.12 114 ARG A C 1
ATOM 759 O O . ARG A 1 114 ? -13.387 3.980 29.182 1.00 95.12 114 ARG A O 1
ATOM 766 N N . VAL A 1 115 ? -12.657 6.024 29.817 1.00 96.81 115 VAL A N 1
ATOM 767 C CA . VAL A 1 115 ? -12.539 6.579 28.458 1.00 96.81 115 VAL A CA 1
ATOM 768 C C . VAL A 1 115 ? -11.509 5.797 27.654 1.00 96.81 115 VAL A C 1
ATOM 770 O O . VAL A 1 115 ? -11.813 5.380 26.537 1.00 96.81 115 VAL A O 1
ATOM 773 N N . ASP A 1 116 ? -10.338 5.534 28.233 1.00 94.94 116 ASP A N 1
ATOM 774 C CA . ASP A 1 116 ? -9.269 4.784 27.571 1.00 94.94 116 ASP A CA 1
ATOM 775 C C . ASP A 1 116 ? -9.724 3.360 27.226 1.00 94.94 116 ASP A C 1
ATOM 777 O O . ASP A 1 116 ? -9.587 2.905 26.088 1.00 94.94 116 ASP A O 1
ATOM 781 N N . ALA A 1 117 ? -10.351 2.666 28.179 1.00 94.50 117 ALA A N 1
ATOM 782 C CA . ALA A 1 117 ? -10.863 1.318 27.964 1.00 94.50 117 ALA A CA 1
ATOM 783 C C . ALA A 1 117 ? -12.049 1.274 26.977 1.00 94.50 117 ALA A C 1
ATOM 785 O O . ALA A 1 117 ? -12.179 0.307 26.225 1.00 94.50 117 ALA A O 1
ATOM 786 N N . ALA A 1 118 ? -12.909 2.299 26.949 1.00 96.19 118 ALA A N 1
ATOM 787 C CA . ALA A 1 118 ? -13.977 2.421 25.956 1.00 96.19 118 ALA A CA 1
ATOM 788 C C . ALA A 1 118 ? -13.416 2.668 24.549 1.00 96.19 118 ALA A C 1
ATOM 790 O O . ALA A 1 118 ? -13.837 2.009 23.600 1.00 96.19 118 ALA A O 1
ATOM 791 N N . GLY A 1 119 ? -12.443 3.574 24.420 1.00 96.00 119 GLY A N 1
ATOM 792 C CA . GLY A 1 119 ? -11.766 3.866 23.159 1.00 96.00 119 GLY A CA 1
ATOM 793 C C . GLY A 1 119 ? -11.060 2.640 22.582 1.00 96.00 119 GLY A C 1
ATOM 794 O O . GLY A 1 119 ? -11.243 2.332 21.405 1.00 96.00 119 GLY A O 1
ATOM 795 N N . ALA A 1 120 ? -10.333 1.895 23.421 1.00 94.44 120 ALA A N 1
ATOM 796 C CA . ALA A 1 120 ? -9.673 0.654 23.018 1.00 94.44 120 ALA A CA 1
ATOM 797 C C . ALA A 1 120 ? -10.673 -0.410 22.530 1.00 94.44 120 ALA A C 1
ATOM 799 O O . ALA A 1 120 ? -10.446 -1.051 21.507 1.00 94.44 120 ALA A O 1
ATOM 800 N N . GLU A 1 121 ? -11.803 -0.582 23.221 1.00 96.06 121 GLU A N 1
ATOM 801 C CA . GLU A 1 121 ? -12.846 -1.525 22.800 1.00 96.06 121 GLU A CA 1
ATOM 802 C C . GLU A 1 121 ? -13.499 -1.116 21.471 1.00 96.06 121 GLU A C 1
ATOM 804 O O . GLU A 1 121 ? -13.693 -1.965 20.602 1.00 96.06 121 GLU A O 1
ATOM 809 N N . ILE A 1 122 ? -13.798 0.175 21.274 1.00 96.44 122 ILE A N 1
ATOM 810 C CA . ILE A 1 122 ? -14.317 0.691 19.995 1.00 96.44 122 ILE A CA 1
ATOM 811 C C . ILE A 1 122 ? -13.331 0.391 18.859 1.00 96.44 122 ILE A C 1
ATOM 813 O O . ILE A 1 122 ? -13.739 -0.026 17.773 1.00 96.44 122 ILE A O 1
ATOM 817 N N . GLU A 1 123 ? -12.030 0.573 19.098 1.00 94.38 123 GLU A N 1
ATOM 818 C CA . GLU A 1 123 ? -11.000 0.265 18.108 1.00 94.38 123 GLU A CA 1
ATOM 819 C C . GLU A 1 123 ? -10.930 -1.233 17.783 1.00 94.38 123 GLU A C 1
ATOM 821 O O . GLU A 1 123 ? -10.862 -1.592 16.605 1.00 94.38 123 GLU A O 1
ATOM 826 N N . VAL A 1 124 ? -11.011 -2.107 18.793 1.00 95.81 124 VAL A N 1
ATOM 827 C CA . VAL A 1 124 ? -11.057 -3.566 18.599 1.00 95.81 124 VAL A CA 1
ATOM 828 C C . VAL A 1 124 ? -12.274 -3.972 17.769 1.00 95.81 124 VAL A C 1
ATOM 830 O O . VAL A 1 124 ? -12.125 -4.756 16.832 1.00 95.81 124 VAL A O 1
ATOM 833 N N . ARG A 1 125 ? -13.459 -3.417 18.051 1.00 96.81 125 ARG A N 1
ATOM 834 C CA . ARG A 1 125 ? -14.673 -3.691 17.262 1.00 96.81 125 ARG A CA 1
ATOM 835 C C . ARG A 1 125 ? -14.518 -3.244 15.818 1.00 96.81 125 ARG A C 1
ATOM 837 O O . ARG A 1 125 ? -14.703 -4.051 14.916 1.00 96.81 125 ARG A O 1
ATOM 844 N N . ARG A 1 126 ? -14.054 -2.009 15.590 1.00 96.12 126 ARG A N 1
ATOM 845 C CA . ARG A 1 126 ? -13.763 -1.493 14.240 1.00 96.12 126 ARG A CA 1
ATOM 846 C C . ARG A 1 126 ? -12.803 -2.409 13.478 1.00 96.12 126 ARG A C 1
ATOM 848 O O . ARG A 1 126 ? -13.015 -2.666 12.293 1.00 96.12 126 ARG A O 1
ATOM 855 N N . TYR A 1 127 ? -11.735 -2.861 14.135 1.00 97.12 127 TYR A N 1
ATOM 856 C CA . TYR A 1 127 ? -10.761 -3.779 13.551 1.00 97.12 127 TYR A CA 1
ATOM 857 C C . TYR A 1 127 ? -11.420 -5.106 13.146 1.00 97.12 127 TYR A C 1
ATOM 859 O O . TYR A 1 127 ? -11.294 -5.512 11.991 1.00 97.12 127 TYR A O 1
ATOM 867 N N . LEU A 1 128 ? -12.141 -5.758 14.066 1.00 97.44 128 LEU A N 1
ATOM 868 C CA . LEU A 1 128 ? -12.784 -7.052 13.816 1.00 97.44 128 LEU A CA 1
ATOM 869 C C . LEU A 1 128 ? -13.840 -6.951 12.711 1.00 97.44 128 LEU A C 1
ATOM 871 O O . LEU A 1 128 ? -13.814 -7.761 11.786 1.00 97.44 128 LEU A O 1
ATOM 875 N N . ASP A 1 129 ? -14.679 -5.916 12.752 1.00 97.50 129 ASP A N 1
ATOM 876 C CA . ASP A 1 129 ? -15.699 -5.653 11.736 1.00 97.50 129 ASP A CA 1
ATOM 877 C C . ASP A 1 129 ? -15.060 -5.444 10.357 1.00 97.50 129 ASP A C 1
ATOM 879 O O . ASP A 1 129 ? -15.482 -6.049 9.373 1.00 97.50 129 ASP A O 1
ATOM 883 N N . THR A 1 130 ? -13.997 -4.633 10.267 1.00 97.62 130 THR A N 1
ATOM 884 C CA . THR A 1 130 ? -13.286 -4.393 8.997 1.00 97.62 130 THR A CA 1
ATOM 885 C C . THR A 1 130 ? -12.657 -5.683 8.468 1.00 97.62 130 THR A C 1
ATOM 887 O O . THR A 1 130 ? -12.772 -5.988 7.281 1.00 97.62 130 THR A O 1
ATOM 890 N N . TYR A 1 131 ? -12.001 -6.455 9.337 1.00 98.12 131 TYR A N 1
ATOM 891 C CA . TYR A 1 131 ? -11.361 -7.720 8.977 1.00 98.12 131 TYR A CA 1
ATOM 892 C C . TYR A 1 131 ? -12.382 -8.750 8.466 1.00 98.12 131 TYR A C 1
ATOM 894 O O . TYR A 1 131 ? -12.133 -9.417 7.459 1.00 98.12 131 TYR A O 1
ATOM 902 N N . GLU A 1 132 ? -13.542 -8.855 9.120 1.00 98.12 132 GLU A N 1
ATOM 903 C CA . GLU A 1 132 ? -14.634 -9.731 8.692 1.00 98.12 132 GLU A CA 1
ATOM 904 C C . GLU A 1 132 ? -15.226 -9.275 7.351 1.00 98.12 132 GLU A C 1
ATOM 906 O O . GLU A 1 132 ? -15.363 -10.085 6.430 1.00 98.12 132 GLU A O 1
ATOM 911 N N . GLN A 1 133 ? -15.502 -7.976 7.196 1.00 98.31 133 GLN A N 1
ATOM 912 C CA . GLN A 1 133 ? -16.082 -7.415 5.971 1.00 98.31 133 GLN A CA 1
ATOM 913 C C . GLN A 1 133 ? -15.158 -7.513 4.748 1.00 98.31 133 GLN A C 1
ATOM 915 O O . GLN A 1 133 ? -15.652 -7.590 3.623 1.00 98.31 133 GLN A O 1
ATOM 920 N N . LEU A 1 134 ? -13.834 -7.549 4.939 1.00 97.81 134 LEU A N 1
ATOM 921 C CA . LEU A 1 134 ? -12.881 -7.816 3.854 1.00 97.81 134 LEU A CA 1
ATOM 922 C C . LEU A 1 134 ? -13.020 -9.241 3.280 1.00 97.81 134 LEU A C 1
ATOM 924 O O . LEU A 1 134 ? -12.578 -9.485 2.159 1.00 97.81 134 LEU A O 1
ATOM 928 N N . GLY A 1 135 ? -13.663 -10.166 4.003 1.00 98.12 135 GLY A N 1
ATOM 929 C CA . GLY A 1 135 ? -13.976 -11.517 3.533 1.00 98.12 135 GLY A CA 1
ATOM 930 C C . GLY A 1 135 ? -12.778 -12.471 3.529 1.00 98.12 135 GLY A C 1
ATOM 931 O O . GLY A 1 135 ? -11.627 -12.060 3.607 1.00 98.12 135 GLY A O 1
ATOM 932 N N . ALA A 1 136 ? -13.029 -13.780 3.477 1.00 98.25 136 ALA A N 1
ATOM 933 C CA . ALA A 1 136 ? -11.964 -14.793 3.524 1.00 98.25 136 ALA A CA 1
ATOM 934 C C . ALA A 1 136 ? -11.249 -15.008 2.179 1.00 98.25 136 ALA A C 1
ATOM 936 O O . ALA A 1 136 ? -10.091 -15.422 2.163 1.00 98.25 136 ALA A O 1
ATOM 937 N N . ASP A 1 137 ? -11.922 -14.723 1.063 1.00 98.44 137 ASP A N 1
ATOM 938 C CA . ASP A 1 137 ? -11.387 -14.955 -0.278 1.00 98.44 137 ASP A CA 1
ATOM 939 C C . ASP A 1 137 ? -10.615 -13.728 -0.791 1.00 98.44 137 ASP A C 1
ATOM 941 O O . ASP A 1 137 ? -11.135 -12.611 -0.724 1.00 98.44 137 ASP A O 1
ATOM 945 N N . PRO A 1 138 ? -9.399 -13.903 -1.345 1.00 98.38 138 PRO A N 1
ATOM 946 C CA . PRO A 1 138 ? -8.627 -12.791 -1.881 1.00 98.38 138 PRO A CA 1
ATOM 947 C C . PRO A 1 138 ? -9.301 -12.170 -3.112 1.00 98.38 138 PRO A C 1
ATOM 949 O O . PRO A 1 138 ? -9.691 -12.902 -4.034 1.00 98.38 138 PRO A O 1
ATOM 952 N N . PRO A 1 139 ? -9.373 -10.829 -3.206 1.00 98.38 139 PRO A N 1
ATOM 953 C CA . PRO A 1 139 ? -9.814 -10.168 -4.423 1.00 98.38 139 PRO A CA 1
ATOM 954 C C . PRO A 1 139 ? -8.811 -10.405 -5.556 1.00 98.38 139 PRO A C 1
ATOM 956 O O . PRO A 1 139 ? -7.615 -10.614 -5.341 1.00 98.38 139 PRO A O 1
ATOM 959 N N . ARG A 1 140 ? -9.310 -10.327 -6.791 1.00 98.38 140 ARG A N 1
ATOM 960 C CA . ARG A 1 140 ? -8.473 -10.291 -7.990 1.00 98.38 140 ARG A CA 1
ATOM 961 C C . ARG A 1 140 ? -8.447 -8.888 -8.564 1.00 98.38 140 ARG A C 1
ATOM 963 O O . ARG A 1 140 ? -9.497 -8.288 -8.771 1.00 98.38 140 ARG A O 1
ATOM 970 N N . PHE A 1 141 ? -7.252 -8.412 -8.871 1.00 98.38 141 PHE A N 1
ATOM 971 C CA . PHE A 1 141 ? -7.023 -7.103 -9.460 1.00 98.38 141 PHE A CA 1
ATOM 972 C C . PHE A 1 141 ? -6.656 -7.248 -10.933 1.00 98.38 141 PHE A C 1
ATOM 974 O O . PHE A 1 141 ? -5.724 -7.978 -11.269 1.00 98.38 141 PHE A O 1
ATOM 981 N N . ASP A 1 142 ? -7.360 -6.522 -11.797 1.00 98.50 142 ASP A N 1
ATOM 982 C CA . ASP A 1 142 ? -6.799 -6.097 -13.076 1.00 98.50 142 ASP A CA 1
ATOM 983 C C . ASP A 1 142 ? -6.134 -4.737 -12.851 1.00 98.50 142 ASP A C 1
ATOM 985 O O . ASP A 1 142 ? -6.800 -3.785 -12.453 1.00 98.50 142 ASP A O 1
ATOM 989 N N . ILE A 1 143 ? -4.818 -4.642 -13.034 1.00 98.38 143 ILE A N 1
ATOM 990 C CA . ILE A 1 143 ? -4.062 -3.441 -12.650 1.00 98.38 143 ILE A CA 1
ATOM 991 C C . ILE A 1 143 ? -4.400 -2.232 -13.529 1.00 98.38 143 ILE A C 1
ATOM 993 O O . ILE A 1 143 ? -4.356 -1.098 -13.055 1.00 98.38 143 ILE A O 1
ATOM 997 N N . ALA A 1 144 ? -4.769 -2.448 -14.795 1.00 97.94 144 ALA A N 1
ATOM 998 C CA . ALA A 1 144 ? -5.182 -1.356 -15.670 1.00 97.94 144 ALA A CA 1
ATOM 999 C C . ALA A 1 144 ? -6.533 -0.781 -15.236 1.00 97.94 144 ALA A C 1
ATOM 1001 O O . ALA A 1 144 ? -6.644 0.435 -15.075 1.00 97.94 144 ALA A O 1
ATOM 1002 N N . SER A 1 145 ? -7.520 -1.641 -14.977 1.00 98.19 145 SER A N 1
ATOM 1003 C CA . SER A 1 145 ? -8.805 -1.227 -14.412 1.00 98.19 145 SER A CA 1
ATOM 1004 C C . SER A 1 145 ? -8.645 -0.620 -13.022 1.00 98.19 145 SER A C 1
ATOM 1006 O O . SER A 1 145 ? -9.193 0.443 -12.773 1.00 98.19 145 SER A O 1
ATOM 1008 N N . ASN A 1 146 ? -7.831 -1.215 -12.145 1.00 98.12 146 ASN A N 1
ATOM 1009 C CA . ASN A 1 146 ? -7.560 -0.687 -10.808 1.00 98.12 146 ASN A CA 1
ATOM 1010 C C . ASN A 1 146 ? -7.067 0.762 -10.857 1.00 98.12 146 ASN A C 1
ATOM 1012 O O . ASN A 1 146 ? -7.617 1.609 -10.154 1.00 98.12 146 ASN A O 1
ATOM 1016 N N . ASP A 1 147 ? -6.044 1.041 -11.672 1.00 97.94 147 ASP A N 1
ATOM 1017 C CA . ASP A 1 147 ? -5.479 2.386 -11.774 1.00 97.94 147 ASP A CA 1
ATOM 1018 C C . ASP A 1 147 ? -6.499 3.378 -12.358 1.00 97.94 147 ASP A C 1
ATOM 1020 O O . ASP A 1 147 ? -6.581 4.515 -11.897 1.00 97.94 147 ASP A O 1
ATOM 1024 N N . ALA A 1 148 ? -7.311 2.949 -13.332 1.00 97.50 148 ALA A N 1
ATOM 1025 C CA . ALA A 1 148 ? -8.340 3.784 -13.951 1.00 97.50 148 ALA A CA 1
ATOM 1026 C C . ALA A 1 148 ? -9.515 4.089 -13.003 1.00 97.50 148 ALA A C 1
ATOM 1028 O O . ALA A 1 148 ? -9.885 5.252 -12.835 1.00 97.50 148 ALA A O 1
ATOM 1029 N N . ASP A 1 149 ? -10.068 3.064 -12.353 1.00 97.75 149 ASP A N 1
ATOM 1030 C CA . ASP A 1 149 ? -11.235 3.164 -11.468 1.00 97.75 149 ASP A CA 1
ATOM 1031 C C . ASP A 1 149 ? -10.934 4.012 -10.225 1.00 97.75 149 ASP A C 1
ATOM 1033 O O . ASP A 1 149 ? -11.811 4.699 -9.696 1.00 9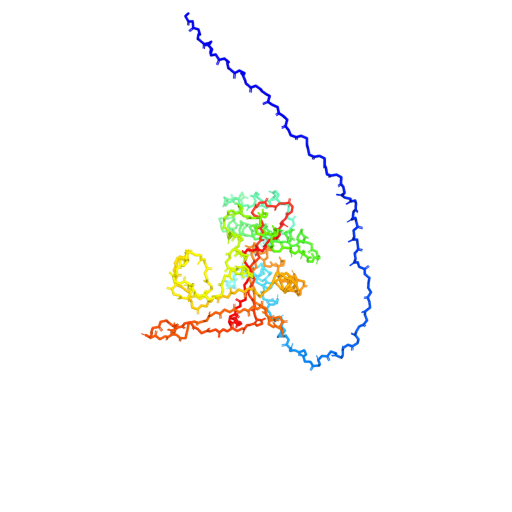7.75 149 ASP A O 1
ATOM 1037 N N . HIS A 1 150 ? -9.673 4.015 -9.787 1.00 96.88 150 HIS A N 1
ATOM 1038 C CA . HIS A 1 150 ? -9.222 4.724 -8.593 1.00 96.88 150 HIS A CA 1
ATOM 1039 C C . HIS A 1 150 ? -8.356 5.953 -8.909 1.00 96.88 150 HIS A C 1
ATOM 1041 O O . HIS A 1 150 ? -7.778 6.548 -7.998 1.00 96.88 150 HIS A O 1
ATOM 1047 N N . ALA A 1 151 ? -8.307 6.400 -10.170 1.00 95.75 151 ALA A N 1
ATOM 1048 C CA . ALA A 1 151 ? -7.496 7.545 -10.590 1.00 95.75 151 ALA A CA 1
ATOM 1049 C C . ALA A 1 151 ? -7.813 8.837 -9.809 1.00 95.75 151 ALA A C 1
ATOM 1051 O O . ALA A 1 151 ? -6.946 9.687 -9.624 1.00 95.75 151 ALA A O 1
ATOM 1052 N N . ASN A 1 152 ? -9.044 8.977 -9.309 1.00 94.12 152 ASN A N 1
ATOM 1053 C CA . ASN A 1 152 ? -9.496 10.155 -8.564 1.00 94.12 152 ASN A CA 1
ATOM 1054 C C . ASN A 1 152 ? -9.479 9.974 -7.039 1.00 94.12 152 ASN A C 1
ATOM 1056 O O . ASN A 1 152 ? -9.931 10.868 -6.321 1.00 94.12 152 ASN A O 1
ATOM 1060 N N . VAL A 1 153 ? -8.996 8.837 -6.523 1.00 93.50 153 VAL A N 1
ATOM 1061 C CA . VAL A 1 153 ? -8.874 8.640 -5.075 1.00 93.50 153 VAL A CA 1
ATOM 1062 C C . VAL A 1 153 ? -7.854 9.637 -4.527 1.00 93.50 153 VAL A C 1
ATOM 1064 O O . VAL A 1 153 ? -6.690 9.659 -4.929 1.00 93.50 153 VAL A O 1
ATOM 1067 N N . THR A 1 154 ? -8.306 10.489 -3.608 1.00 82.25 154 THR A N 1
ATOM 1068 C CA . THR A 1 154 ? -7.469 11.462 -2.904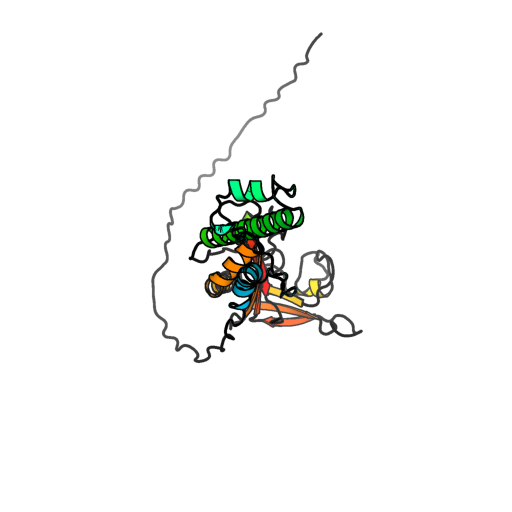 1.00 82.25 154 THR A CA 1
ATOM 1069 C C . THR A 1 154 ? -7.050 10.902 -1.544 1.00 82.25 154 THR A C 1
ATOM 1071 O O . THR A 1 154 ? -7.775 10.125 -0.925 1.00 82.25 154 THR A O 1
ATOM 1074 N N . GLY A 1 155 ? -5.858 11.273 -1.067 1.00 80.88 155 GLY A N 1
ATOM 1075 C CA . GLY A 1 155 ? -5.351 10.846 0.240 1.00 80.88 155 GLY A CA 1
ATOM 1076 C C . GLY A 1 155 ? -4.108 9.964 0.151 1.00 80.88 155 GLY A C 1
ATOM 1077 O O . GLY A 1 155 ? -3.109 10.365 -0.443 1.00 80.88 155 GLY A O 1
ATOM 1078 N N . ARG A 1 156 ? -4.153 8.789 0.794 1.00 72.00 156 ARG A N 1
ATOM 1079 C CA . ARG A 1 156 ? -2.973 7.969 1.141 1.00 72.00 156 ARG A CA 1
ATOM 1080 C C . ARG A 1 156 ? -2.223 7.336 -0.045 1.00 72.00 156 ARG A C 1
ATOM 1082 O O . ARG A 1 156 ? -1.150 6.766 0.137 1.00 72.00 156 ARG A O 1
ATOM 1089 N N . GLY A 1 157 ? -2.716 7.529 -1.266 1.00 79.25 157 GLY A N 1
ATOM 1090 C CA . GLY A 1 157 ? -1.937 7.358 -2.485 1.00 79.25 157 GLY A CA 1
ATOM 1091 C C . GLY A 1 157 ? -2.817 7.251 -3.723 1.00 79.25 157 GLY A C 1
ATOM 1092 O O . GLY A 1 157 ? -3.744 6.455 -3.764 1.00 79.25 157 GLY A O 1
ATOM 1093 N N . HIS A 1 158 ? -2.501 8.038 -4.748 1.00 90.62 158 HIS A N 1
ATOM 1094 C CA . HIS A 1 158 ? -3.070 7.853 -6.081 1.00 90.62 158 HIS A CA 1
ATOM 1095 C C . HIS A 1 158 ? -2.463 6.590 -6.720 1.00 90.62 158 HIS A C 1
ATOM 1097 O O . HIS A 1 158 ? -1.230 6.468 -6.687 1.00 90.62 158 HIS A O 1
ATOM 1103 N N . PRO A 1 159 ? -3.268 5.681 -7.301 1.00 94.88 159 PRO A N 1
ATOM 1104 C CA . PRO A 1 159 ? -2.771 4.550 -8.073 1.00 94.88 159 PRO A CA 1
ATOM 1105 C C . PRO A 1 159 ? -1.846 5.001 -9.199 1.00 94.88 159 PRO A C 1
ATOM 1107 O O . PRO A 1 159 ? -2.219 5.837 -10.012 1.00 94.88 159 PRO A O 1
ATOM 1110 N N . HIS A 1 160 ? -0.630 4.470 -9.257 1.00 95.50 160 HIS A N 1
ATOM 1111 C CA . HIS A 1 160 ? 0.345 4.885 -10.276 1.00 95.50 160 HIS A CA 1
ATOM 1112 C C . HIS A 1 160 ? 1.208 3.729 -10.779 1.00 95.50 160 HIS A C 1
ATOM 1114 O O . HIS A 1 160 ? 2.345 3.926 -11.223 1.00 95.50 160 HIS A O 1
ATOM 1120 N N . THR A 1 161 ? 0.683 2.509 -10.692 1.00 96.94 161 THR A N 1
ATOM 1121 C CA . THR A 1 161 ? 1.407 1.305 -11.087 1.00 96.94 161 THR A CA 1
ATOM 1122 C C . THR A 1 161 ? 1.732 1.345 -12.575 1.00 96.94 161 THR A C 1
ATOM 1124 O O . THR A 1 161 ? 2.901 1.317 -12.955 1.00 96.94 161 THR A O 1
ATOM 1127 N N . ASN A 1 162 ? 0.722 1.482 -13.431 1.00 97.62 162 ASN A N 1
ATOM 1128 C CA . ASN A 1 162 ? 0.917 1.520 -14.877 1.00 97.62 162 ASN A CA 1
ATOM 1129 C C . ASN A 1 162 ? 1.530 2.836 -15.342 1.00 97.62 162 ASN A C 1
ATOM 1131 O O . ASN A 1 162 ? 2.386 2.842 -16.223 1.00 97.62 162 ASN A O 1
ATOM 1135 N N . GLU A 1 163 ? 1.143 3.933 -14.698 1.00 96.38 163 GLU A N 1
ATOM 1136 C CA . GLU A 1 163 ? 1.592 5.283 -15.028 1.00 96.38 163 GLU A CA 1
ATOM 1137 C C . GLU A 1 163 ? 3.118 5.460 -14.880 1.00 96.38 163 GLU A C 1
ATOM 1139 O O . GLU A 1 163 ? 3.743 6.215 -15.630 1.00 96.38 163 GLU A O 1
ATOM 1144 N N . ARG A 1 164 ? 3.732 4.787 -13.895 1.00 96.75 164 ARG A N 1
ATOM 1145 C CA . ARG A 1 164 ? 5.153 4.978 -13.545 1.00 96.75 164 ARG A CA 1
ATOM 1146 C C . ARG A 1 164 ? 6.015 3.736 -13.685 1.00 96.75 164 ARG A C 1
ATOM 1148 O O . ARG A 1 164 ? 7.229 3.872 -13.817 1.00 96.75 164 ARG A O 1
ATOM 1155 N N . HIS A 1 165 ? 5.406 2.559 -13.643 1.00 97.88 165 HIS A N 1
ATOM 1156 C CA . HIS A 1 165 ? 6.109 1.280 -13.610 1.00 97.88 165 HIS A CA 1
ATOM 1157 C C . HIS A 1 165 ? 5.537 0.270 -14.605 1.00 97.88 165 HIS A C 1
ATOM 1159 O O . HIS A 1 165 ? 6.038 -0.848 -14.688 1.00 97.88 165 HIS A O 1
ATOM 1165 N N . GLY A 1 166 ? 4.504 0.632 -15.367 1.00 98.00 166 GLY A N 1
ATOM 1166 C CA . GLY A 1 166 ? 3.906 -0.253 -16.353 1.00 98.00 166 GLY A CA 1
ATOM 1167 C C . GLY A 1 166 ? 4.873 -0.602 -17.490 1.00 98.00 166 GLY A C 1
ATOM 1168 O O . GLY A 1 166 ? 5.830 0.131 -17.751 1.00 98.00 166 GLY A O 1
ATOM 1169 N N . PRO A 1 167 ? 4.589 -1.678 -18.233 1.00 97.88 167 PRO A N 1
ATOM 1170 C CA . PRO A 1 167 ? 5.420 -2.123 -19.355 1.00 97.88 167 PRO A CA 1
ATOM 1171 C C . PRO A 1 167 ? 5.487 -1.113 -20.507 1.00 97.88 167 PRO A C 1
ATOM 1173 O O . PRO A 1 167 ? 6.425 -1.128 -21.300 1.00 97.88 167 PRO A O 1
ATOM 1176 N N . GLY A 1 168 ? 4.516 -0.197 -20.583 1.00 97.62 168 GLY A N 1
ATOM 1177 C CA . GLY A 1 168 ? 4.517 0.906 -21.543 1.00 97.62 168 GLY A CA 1
ATOM 1178 C C . GLY A 1 168 ? 5.532 2.015 -21.237 1.00 97.62 168 GLY A C 1
ATOM 1179 O O . GLY A 1 168 ? 5.814 2.822 -22.119 1.00 97.62 168 GLY A O 1
ATOM 1180 N N . VAL A 1 169 ? 6.101 2.074 -20.025 1.00 97.56 169 VAL A N 1
ATOM 1181 C CA . VAL A 1 169 ? 7.140 3.062 -19.702 1.00 97.56 169 VAL A CA 1
ATOM 1182 C C . VAL A 1 169 ? 8.428 2.665 -20.412 1.00 97.56 169 VAL A C 1
ATOM 1184 O O . VAL A 1 169 ? 8.884 1.525 -20.312 1.00 97.56 169 VAL A O 1
ATOM 1187 N N . ARG A 1 170 ? 9.029 3.597 -21.153 1.00 97.69 170 ARG A N 1
ATOM 1188 C CA . ARG A 1 170 ? 10.263 3.336 -21.902 1.00 97.69 170 ARG A CA 1
ATOM 1189 C C . ARG A 1 170 ? 11.418 3.036 -20.949 1.00 97.69 170 ARG A C 1
ATOM 1191 O O . ARG A 1 170 ? 11.549 3.684 -19.915 1.00 97.69 170 ARG A O 1
ATOM 1198 N N . LEU A 1 171 ? 12.249 2.058 -21.297 1.00 97.94 171 LEU A N 1
ATOM 1199 C CA . LEU A 1 171 ? 13.390 1.667 -20.473 1.00 97.94 171 LEU A CA 1
ATOM 1200 C C . LEU A 1 171 ? 14.490 2.728 -20.536 1.00 97.94 171 LEU A C 1
ATOM 1202 O O . LEU A 1 171 ? 14.745 3.412 -19.545 1.00 97.94 171 LEU A O 1
ATOM 1206 N N . ASP A 1 172 ? 15.071 2.874 -21.723 1.00 98.00 172 ASP A N 1
ATOM 1207 C CA . ASP A 1 172 ? 16.246 3.701 -21.963 1.00 98.00 172 ASP A CA 1
ATOM 1208 C C . ASP A 1 172 ? 15.878 5.174 -22.101 1.00 98.00 172 ASP A C 1
ATOM 1210 O O . ASP A 1 172 ? 14.825 5.544 -22.643 1.00 98.00 172 ASP A O 1
ATOM 1214 N N . ARG A 1 173 ? 16.782 6.017 -21.614 1.00 95.50 173 ARG A N 1
ATOM 1215 C CA . ARG A 1 173 ? 16.707 7.465 -21.721 1.00 95.50 173 ARG A CA 1
ATOM 1216 C C . ARG A 1 173 ? 16.783 7.884 -23.187 1.00 95.50 173 ARG A C 1
ATOM 1218 O O . ARG A 1 173 ? 17.615 7.401 -23.949 1.00 95.50 173 ARG A O 1
ATOM 1225 N N . ASP A 1 174 ? 15.959 8.854 -23.566 1.00 91.62 174 ASP A N 1
ATOM 1226 C CA . ASP A 1 174 ? 16.032 9.505 -24.873 1.00 91.62 174 ASP A CA 1
ATOM 1227 C C . ASP A 1 174 ? 16.122 11.020 -24.662 1.00 91.62 174 ASP A C 1
ATOM 1229 O O . ASP A 1 174 ? 15.132 11.633 -24.263 1.00 91.62 174 ASP A O 1
ATOM 1233 N N . PRO A 1 175 ? 17.290 11.645 -24.897 1.00 82.25 175 PRO A N 1
ATOM 1234 C CA . PRO A 1 175 ? 17.487 13.067 -24.621 1.00 82.25 175 PRO A CA 1
ATOM 1235 C C . PRO A 1 175 ? 16.634 13.980 -25.511 1.00 82.25 175 PRO A C 1
ATOM 1237 O O . PRO A 1 175 ? 16.520 15.169 -25.226 1.00 82.25 175 PRO A O 1
ATOM 1240 N N . ASN A 1 176 ? 16.044 13.448 -26.586 1.00 88.44 176 ASN A N 1
ATOM 1241 C CA . ASN A 1 176 ? 15.196 14.210 -27.497 1.00 88.44 176 ASN A CA 1
ATOM 1242 C C . ASN A 1 176 ? 13.707 14.101 -27.152 1.00 88.44 176 ASN A C 1
ATOM 1244 O O . ASN A 1 176 ? 12.881 14.698 -27.844 1.00 88.44 176 ASN A O 1
ATOM 1248 N N . GLN A 1 177 ? 13.349 13.330 -26.123 1.00 84.56 177 GLN A N 1
ATOM 1249 C CA . GLN A 1 177 ? 11.965 13.124 -25.724 1.00 84.56 177 GLN A CA 1
ATOM 1250 C C . GLN A 1 177 ? 11.712 13.621 -24.310 1.00 84.56 177 GLN A C 1
ATOM 1252 O O . GLN A 1 177 ? 12.552 13.523 -23.423 1.00 84.56 177 GLN A O 1
ATOM 1257 N N . THR A 1 178 ? 10.510 14.149 -24.110 1.00 86.88 178 THR A N 1
ATOM 1258 C CA . THR A 1 178 ? 10.025 14.628 -22.811 1.00 86.88 178 THR A CA 1
ATOM 1259 C C . THR A 1 178 ? 9.190 13.580 -22.080 1.00 86.88 178 THR A C 1
ATOM 1261 O O . THR A 1 178 ? 8.566 13.895 -21.069 1.00 86.88 178 THR A O 1
ATOM 1264 N N . ASP A 1 179 ? 9.122 12.360 -22.611 1.00 93.56 179 ASP A N 1
ATOM 1265 C CA . ASP A 1 179 ? 8.358 11.268 -22.021 1.00 93.56 179 ASP A CA 1
ATOM 1266 C C . ASP A 1 179 ? 9.134 10.616 -20.873 1.00 93.56 179 ASP A C 1
ATOM 1268 O O . ASP A 1 179 ? 10.366 10.629 -20.823 1.00 93.56 179 ASP A O 1
ATOM 1272 N N . ARG A 1 180 ? 8.408 9.991 -19.942 1.00 95.06 180 ARG A N 1
ATOM 1273 C CA . ARG A 1 180 ? 9.039 9.247 -18.846 1.00 95.06 180 ARG A CA 1
ATOM 1274 C C . ARG A 1 180 ? 9.822 8.060 -19.376 1.00 95.06 180 ARG A C 1
ATOM 1276 O O . ARG A 1 180 ? 9.283 7.205 -20.078 1.00 95.06 180 ARG A O 1
ATOM 1283 N N . THR A 1 181 ? 11.057 7.954 -18.905 1.00 97.75 181 THR A N 1
ATOM 1284 C CA . THR A 1 181 ? 11.894 6.766 -19.068 1.00 97.75 181 THR A CA 1
ATOM 1285 C C . THR A 1 181 ? 12.342 6.246 -17.704 1.00 97.75 181 THR A C 1
ATOM 1287 O O . THR A 1 181 ? 12.473 7.015 -16.743 1.00 97.75 181 THR A O 1
ATOM 1290 N N . ILE A 1 182 ? 12.553 4.936 -17.596 1.00 98.00 182 ILE A N 1
ATOM 1291 C CA . ILE A 1 182 ? 13.011 4.292 -16.363 1.00 98.00 182 ILE A CA 1
ATOM 1292 C C . ILE A 1 182 ? 14.435 4.737 -16.032 1.00 98.00 182 ILE A C 1
ATOM 1294 O O . ILE A 1 182 ? 14.686 5.123 -14.888 1.00 98.00 182 ILE A O 1
ATOM 1298 N N . GLU A 1 183 ? 15.327 4.770 -17.023 1.00 97.62 183 GLU A N 1
ATOM 1299 C CA . GLU A 1 183 ? 16.685 5.297 -16.884 1.00 97.62 183 GLU A CA 1
ATOM 1300 C C . GLU A 1 183 ? 16.686 6.793 -16.543 1.00 97.62 183 GLU A C 1
ATOM 1302 O O . GLU A 1 183 ? 17.372 7.218 -15.615 1.00 97.62 183 GLU A O 1
ATOM 1307 N N . GLY A 1 184 ? 15.868 7.603 -17.223 1.00 96.81 184 GLY A N 1
ATOM 1308 C CA . GLY A 1 184 ? 15.811 9.047 -16.985 1.00 96.81 184 GLY A CA 1
ATOM 1309 C C . GLY A 1 184 ? 15.398 9.408 -15.558 1.00 96.81 184 GLY A C 1
ATOM 1310 O O . GLY A 1 184 ? 15.868 10.405 -15.010 1.00 96.81 184 GLY A O 1
ATOM 1311 N N . ARG A 1 185 ? 14.618 8.554 -14.876 1.00 96.50 185 ARG A N 1
ATOM 1312 C CA . ARG A 1 185 ? 14.316 8.723 -13.442 1.00 96.50 185 ARG A CA 1
ATOM 1313 C C . ARG A 1 185 ? 15.568 8.654 -12.568 1.00 96.50 185 ARG A C 1
ATOM 1315 O O . ARG A 1 185 ? 15.617 9.317 -11.534 1.00 96.50 185 ARG A O 1
ATOM 1322 N N . ILE A 1 186 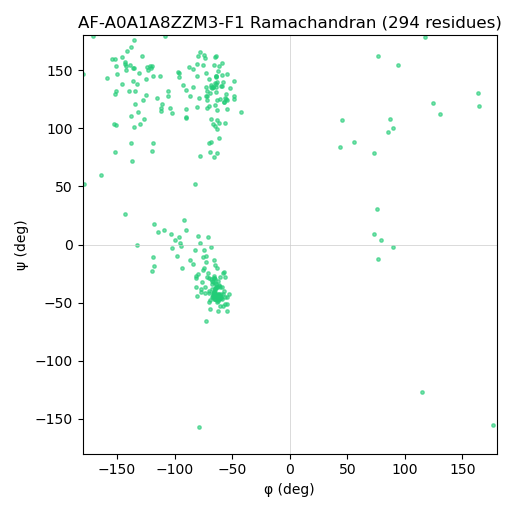? 16.587 7.884 -12.955 1.00 96.06 186 ILE A N 1
ATOM 1323 C CA . ILE A 1 186 ? 17.866 7.839 -12.231 1.00 96.06 186 ILE A CA 1
ATOM 1324 C C . ILE A 1 186 ? 18.564 9.197 -12.280 1.00 96.06 186 ILE A C 1
ATOM 1326 O O . ILE A 1 186 ? 19.131 9.632 -11.276 1.00 96.06 186 ILE A O 1
ATOM 1330 N N . TYR A 1 187 ? 18.470 9.883 -13.417 1.00 95.00 187 TYR A N 1
ATOM 1331 C CA . TYR A 1 187 ? 19.061 11.200 -13.645 1.00 95.00 187 TYR A CA 1
ATOM 1332 C C . TYR A 1 187 ? 18.162 12.365 -13.207 1.00 95.00 187 TYR A C 1
ATOM 1334 O O . TYR A 1 187 ? 18.650 13.480 -13.045 1.00 95.00 187 TYR A O 1
ATOM 1342 N N . GLY A 1 188 ? 16.881 12.102 -12.940 1.00 93.88 188 GLY A N 1
ATOM 1343 C CA . GLY A 1 188 ? 15.892 13.125 -12.607 1.00 93.88 188 GLY A CA 1
ATOM 1344 C C . GLY A 1 188 ? 15.418 13.918 -13.822 1.00 93.88 188 GLY A C 1
ATOM 1345 O O . GLY A 1 188 ? 15.088 15.094 -13.690 1.00 93.88 188 GLY A O 1
ATOM 1346 N N . ASP A 1 189 ? 15.406 13.289 -14.997 1.00 94.56 189 ASP A N 1
ATOM 1347 C CA . ASP A 1 189 ? 14.888 13.908 -16.211 1.00 94.56 189 ASP A CA 1
ATOM 1348 C C . ASP A 1 189 ? 13.382 14.195 -16.086 1.00 94.56 189 ASP A C 1
ATOM 1350 O O . ASP A 1 189 ? 12.642 13.393 -15.500 1.00 94.56 189 ASP A O 1
ATOM 1354 N N . PRO A 1 190 ? 12.884 15.293 -16.679 1.00 92.94 190 PRO A N 1
ATOM 1355 C CA . PRO A 1 190 ? 11.452 15.526 -16.789 1.00 92.94 190 PRO A CA 1
ATOM 1356 C C . PRO A 1 190 ? 10.724 14.348 -17.466 1.00 92.94 190 PRO A C 1
ATOM 1358 O O . PRO A 1 190 ? 11.285 13.717 -18.360 1.00 92.94 190 PRO A O 1
ATOM 1361 N N . PRO A 1 191 ? 9.473 14.049 -17.069 1.00 93.69 191 PRO A N 1
ATOM 1362 C CA . PRO A 1 191 ? 8.655 14.743 -16.074 1.00 93.69 191 PRO A CA 1
ATOM 1363 C C . PRO A 1 191 ? 8.802 14.156 -14.656 1.00 93.69 191 PRO A C 1
ATOM 1365 O O . PRO A 1 191 ? 7.897 14.302 -13.835 1.00 93.69 191 PRO A O 1
ATOM 1368 N N . TRP A 1 192 ? 9.888 13.440 -14.348 1.00 94.38 192 TRP A N 1
ATOM 1369 C CA . TRP A 1 192 ? 10.114 12.975 -12.983 1.00 94.38 192 TRP A CA 1
ATOM 1370 C C . TRP A 1 192 ? 10.406 14.160 -12.057 1.00 94.38 192 TRP A C 1
ATOM 1372 O O . TRP A 1 192 ? 11.204 15.038 -12.374 1.00 94.38 192 TRP A O 1
ATOM 1382 N N . ASN A 1 193 ? 9.788 14.173 -10.875 1.00 93.00 193 ASN A N 1
ATOM 1383 C CA . ASN A 1 193 ? 9.982 15.225 -9.870 1.00 93.00 193 ASN A CA 1
ATOM 1384 C C . ASN A 1 193 ? 11.250 14.981 -9.031 1.00 93.00 193 ASN A C 1
ATOM 1386 O O . ASN A 1 193 ? 11.194 14.939 -7.803 1.00 93.00 193 ASN A O 1
ATOM 1390 N N . GLY A 1 194 ? 12.384 14.769 -9.700 1.00 93.25 194 GLY A N 1
ATOM 1391 C CA . GLY A 1 194 ? 13.676 14.484 -9.078 1.00 93.25 194 GLY A CA 1
ATOM 1392 C C . GLY A 1 194 ? 14.249 13.115 -9.436 1.00 93.25 194 GLY A C 1
ATOM 1393 O O . GLY A 1 194 ? 13.657 12.330 -10.176 1.00 93.25 194 GLY A O 1
ATOM 1394 N N . HIS A 1 195 ? 15.440 12.848 -8.905 1.00 94.25 195 HIS A N 1
ATOM 1395 C CA . HIS A 1 195 ? 16.210 11.640 -9.183 1.00 94.25 195 HIS A CA 1
ATOM 1396 C C . HIS A 1 195 ? 15.848 10.482 -8.241 1.00 94.25 195 HIS A C 1
ATOM 1398 O O . HIS A 1 195 ? 15.472 10.690 -7.088 1.00 94.25 195 HIS A O 1
ATOM 1404 N N . ALA A 1 196 ? 16.034 9.246 -8.705 1.00 94.38 196 ALA A N 1
ATOM 1405 C CA . ALA A 1 196 ? 15.890 8.028 -7.907 1.00 94.38 196 ALA A CA 1
ATOM 1406 C C . ALA A 1 196 ? 17.167 7.178 -7.942 1.00 94.38 196 ALA A C 1
ATOM 1408 O O . ALA A 1 196 ? 17.938 7.229 -8.897 1.00 94.38 196 ALA A O 1
ATOM 1409 N N . ASN A 1 197 ? 17.415 6.386 -6.896 1.00 95.00 197 ASN A N 1
ATOM 1410 C CA . ASN A 1 197 ? 18.538 5.434 -6.883 1.00 95.00 197 ASN A CA 1
ATOM 1411 C C . ASN A 1 197 ? 18.197 4.103 -7.561 1.00 95.00 197 ASN A C 1
ATOM 1413 O O . ASN A 1 197 ? 19.099 3.346 -7.896 1.00 95.00 197 ASN A O 1
ATOM 1417 N N . TYR A 1 198 ? 16.909 3.838 -7.757 1.00 95.38 198 TYR A N 1
ATOM 1418 C CA . TYR A 1 198 ? 16.364 2.627 -8.349 1.00 95.38 198 TYR A CA 1
ATOM 1419 C C . TYR A 1 198 ? 15.117 3.018 -9.136 1.00 95.38 198 TYR A C 1
ATOM 1421 O O . TYR A 1 198 ? 14.320 3.835 -8.666 1.00 95.38 198 TYR A O 1
ATOM 1429 N N . SER A 1 199 ? 14.944 2.452 -10.320 1.00 97.12 199 SER A N 1
ATOM 1430 C CA . SER A 1 199 ? 13.776 2.680 -11.162 1.00 97.12 199 SER A CA 1
ATOM 1431 C C . SER A 1 199 ? 13.570 1.442 -12.015 1.00 97.12 199 SER A C 1
ATOM 1433 O O . SER A 1 199 ? 14.520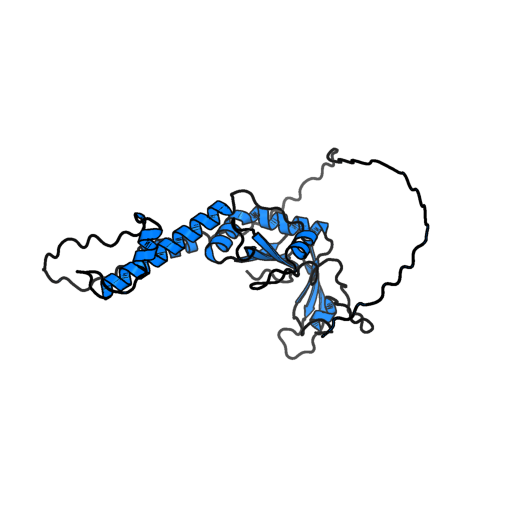 0.978 -12.634 1.00 97.12 199 SER A O 1
ATOM 1435 N N . TYR A 1 200 ? 12.356 0.902 -12.040 1.00 98.25 200 TYR A N 1
ATOM 1436 C CA . TYR A 1 200 ? 12.038 -0.339 -12.745 1.00 98.25 200 TYR A CA 1
ATOM 1437 C C . TYR A 1 200 ? 10.662 -0.260 -13.392 1.00 98.25 200 TYR A C 1
ATOM 1439 O O . TYR A 1 200 ? 9.778 0.450 -12.898 1.00 98.25 200 TYR A O 1
ATOM 1447 N N . ARG A 1 201 ? 10.482 -1.038 -14.459 1.00 98.31 201 ARG A N 1
ATOM 1448 C CA . ARG A 1 201 ? 9.192 -1.326 -15.084 1.00 98.31 201 ARG A CA 1
ATOM 1449 C C . ARG A 1 201 ? 8.909 -2.822 -15.086 1.00 98.31 201 ARG A C 1
ATOM 1451 O O . ARG A 1 201 ? 9.835 -3.632 -15.113 1.00 98.31 201 ARG A O 1
ATOM 1458 N N . TRP A 1 202 ? 7.630 -3.170 -15.096 1.00 98.50 202 TRP A N 1
ATOM 1459 C CA . TRP A 1 202 ? 7.160 -4.516 -15.409 1.00 98.50 202 TRP A CA 1
ATOM 1460 C C . TRP A 1 202 ? 7.512 -4.876 -16.857 1.00 98.50 202 TRP A C 1
ATOM 1462 O O . TRP A 1 202 ? 7.459 -4.010 -17.727 1.00 98.50 202 TRP A O 1
ATOM 1472 N N . ASP A 1 203 ? 7.853 -6.137 -17.122 1.00 98.19 203 ASP A N 1
ATOM 1473 C CA . ASP A 1 203 ? 8.183 -6.577 -18.487 1.00 98.19 203 ASP A CA 1
ATOM 1474 C C . ASP A 1 203 ? 6.936 -6.598 -19.393 1.00 98.19 203 ASP A C 1
ATOM 1476 O O . ASP A 1 203 ? 6.984 -6.150 -20.539 1.00 98.19 203 ASP A O 1
ATOM 1480 N N . ASP A 1 204 ? 5.797 -7.075 -18.876 1.00 98.00 204 ASP A N 1
ATOM 1481 C CA . ASP A 1 204 ? 4.527 -7.120 -19.605 1.00 98.00 204 ASP A CA 1
ATOM 1482 C C . ASP A 1 204 ? 3.294 -7.101 -18.670 1.00 98.00 204 ASP A C 1
ATOM 1484 O O . ASP A 1 204 ? 3.404 -7.437 -17.482 1.00 98.00 204 ASP A O 1
ATOM 1488 N N . PRO A 1 205 ? 2.095 -6.732 -19.177 1.00 98.31 205 PRO A N 1
ATOM 1489 C CA . PRO A 1 205 ? 0.896 -6.607 -18.344 1.00 98.31 205 PRO A CA 1
ATOM 1490 C C . PRO A 1 205 ? 0.415 -7.939 -17.757 1.00 98.31 205 PRO A C 1
ATOM 1492 O O . PRO A 1 205 ? -0.201 -7.967 -16.691 1.00 98.31 205 PRO A O 1
ATOM 1495 N N . SER A 1 206 ? 0.663 -9.059 -18.443 1.00 98.25 206 SER A N 1
ATOM 1496 C CA . SER A 1 206 ? 0.209 -10.376 -17.992 1.00 98.25 206 SER A CA 1
ATOM 1497 C C . SER A 1 206 ? 1.043 -10.874 -16.810 1.00 98.25 206 SER A C 1
ATOM 1499 O O . SER A 1 206 ? 0.482 -11.369 -15.830 1.00 98.25 206 SER A O 1
ATOM 1501 N N . VAL A 1 207 ? 2.367 -10.677 -16.853 1.00 97.75 207 VAL A N 1
ATOM 1502 C CA . VAL A 1 207 ? 3.284 -10.961 -15.744 1.00 97.75 207 VAL A CA 1
ATOM 1503 C C . VAL A 1 207 ? 2.962 -10.079 -14.548 1.00 97.75 207 VAL A C 1
ATOM 1505 O O . VAL A 1 207 ? 2.850 -10.607 -13.445 1.00 97.75 207 VAL A O 1
ATOM 1508 N N . GLN A 1 208 ? 2.732 -8.781 -14.760 1.00 98.25 208 GLN A N 1
ATOM 1509 C CA . GLN A 1 208 ? 2.325 -7.843 -13.710 1.00 98.25 208 GLN A CA 1
ATOM 1510 C C . GLN A 1 208 ? 1.065 -8.321 -12.972 1.00 98.25 208 GLN A C 1
ATOM 1512 O O . GLN A 1 208 ? 1.098 -8.532 -11.758 1.00 98.25 208 GLN A O 1
ATOM 1517 N N . ASN A 1 209 ? -0.033 -8.550 -13.700 1.00 98.44 209 ASN A N 1
ATOM 1518 C CA . ASN A 1 209 ? -1.289 -9.007 -13.104 1.00 98.44 209 ASN A CA 1
ATOM 1519 C C . ASN A 1 209 ? -1.117 -10.351 -12.386 1.00 98.44 209 ASN A C 1
ATOM 1521 O O . ASN A 1 209 ? -1.571 -10.516 -11.255 1.00 98.44 209 ASN A O 1
ATOM 1525 N N . ARG A 1 210 ? -0.445 -11.321 -13.014 1.00 98.31 210 ARG A N 1
ATOM 1526 C CA . ARG A 1 210 ? -0.244 -12.650 -12.424 1.00 98.31 210 ARG A CA 1
ATOM 1527 C C . ARG A 1 210 ? 0.602 -12.590 -11.151 1.00 98.31 210 ARG A C 1
ATOM 1529 O O . ARG A 1 210 ? 0.244 -13.239 -10.174 1.00 98.31 210 ARG A O 1
ATOM 1536 N N . ALA A 1 211 ? 1.691 -11.823 -11.153 1.00 98.19 211 ALA A N 1
ATOM 1537 C CA . ALA A 1 211 ? 2.595 -11.695 -10.015 1.00 98.19 211 ALA A CA 1
ATOM 1538 C C . ALA A 1 211 ? 1.913 -11.037 -8.810 1.00 98.19 211 ALA A C 1
ATOM 1540 O O . ALA A 1 211 ? 1.972 -11.579 -7.708 1.00 98.19 211 ALA A O 1
ATOM 1541 N N . ILE A 1 212 ? 1.203 -9.926 -9.028 1.00 98.31 212 ILE A N 1
ATOM 1542 C CA . ILE A 1 212 ? 0.501 -9.209 -7.956 1.00 98.31 212 ILE A CA 1
ATOM 1543 C C . ILE A 1 212 ? -0.644 -10.056 -7.391 1.00 98.31 212 ILE A C 1
ATOM 1545 O O . ILE A 1 212 ? -0.757 -10.196 -6.178 1.00 98.31 212 ILE A O 1
ATOM 1549 N N . ASN A 1 213 ? -1.462 -10.686 -8.239 1.00 98.62 213 ASN A N 1
ATOM 1550 C CA . ASN A 1 213 ? -2.553 -11.539 -7.754 1.00 98.62 213 ASN A CA 1
ATOM 1551 C C . ASN A 1 213 ? -2.049 -12.803 -7.046 1.00 98.62 213 ASN A C 1
ATOM 1553 O O . ASN A 1 213 ? -2.689 -13.269 -6.105 1.00 98.62 213 ASN A O 1
ATOM 1557 N N . GLN A 1 214 ? -0.907 -13.358 -7.466 1.00 98.38 214 GLN A N 1
ATOM 1558 C CA . GLN A 1 214 ? -0.271 -14.455 -6.739 1.00 98.38 214 GLN A CA 1
ATOM 1559 C C . GLN A 1 214 ? 0.157 -14.003 -5.340 1.00 98.38 214 GLN A C 1
ATOM 1561 O O . GLN A 1 214 ? -0.128 -14.713 -4.379 1.00 98.38 214 GLN A O 1
ATOM 1566 N N . TYR A 1 215 ? 0.780 -12.827 -5.222 1.00 98.00 215 TYR A N 1
ATOM 1567 C CA . TYR A 1 215 ? 1.140 -12.253 -3.927 1.00 98.00 215 TYR A CA 1
ATOM 1568 C C . TYR A 1 215 ? -0.089 -12.061 -3.031 1.00 98.00 215 TYR A C 1
ATOM 1570 O O . TYR A 1 215 ? -0.130 -12.592 -1.924 1.00 98.00 215 TYR A O 1
ATOM 1578 N N . VAL A 1 216 ? -1.123 -11.381 -3.539 1.00 98.50 216 VAL A N 1
ATOM 1579 C CA . VAL A 1 216 ? -2.367 -11.134 -2.794 1.00 98.50 216 VAL A CA 1
ATOM 1580 C C . VAL A 1 216 ? -2.981 -12.445 -2.319 1.00 98.50 216 VAL A C 1
ATOM 1582 O O . VAL A 1 216 ? -3.344 -12.563 -1.157 1.00 98.50 216 VAL A O 1
ATOM 1585 N N . SER A 1 217 ? -3.046 -13.458 -3.183 1.00 98.56 217 SER A N 1
ATOM 1586 C CA . SER A 1 217 ? -3.604 -14.758 -2.815 1.00 98.56 217 SER A CA 1
ATOM 1587 C C . SER A 1 217 ? -2.791 -15.495 -1.748 1.00 98.56 217 SER A C 1
ATOM 1589 O O . SER A 1 217 ? -3.380 -16.250 -0.980 1.00 98.56 217 SER A O 1
ATOM 1591 N N . GLN A 1 218 ? -1.466 -15.342 -1.728 1.00 98.12 218 GLN A N 1
ATOM 1592 C CA . GLN A 1 218 ? -0.581 -16.025 -0.777 1.00 98.12 218 GLN A CA 1
ATOM 1593 C C . GLN A 1 218 ? -0.533 -15.332 0.589 1.00 98.12 218 GLN A C 1
ATOM 1595 O O . GLN A 1 218 ? -0.305 -16.002 1.591 1.00 98.12 218 GLN A O 1
ATOM 1600 N N . HIS A 1 219 ? -0.777 -14.020 0.621 1.00 98.38 219 HIS A N 1
ATOM 1601 C CA . HIS A 1 219 ? -0.641 -13.172 1.809 1.00 98.38 219 HIS A CA 1
ATOM 1602 C C . HIS A 1 219 ? -1.959 -12.520 2.237 1.00 98.38 219 HIS A C 1
ATOM 1604 O O . HIS A 1 219 ? -1.950 -11.540 2.974 1.00 98.38 219 HIS A O 1
ATOM 1610 N N . TRP A 1 220 ? -3.104 -13.026 1.769 1.00 98.44 220 TRP A N 1
ATOM 1611 C CA . TRP A 1 220 ? -4.384 -12.348 1.982 1.00 98.44 220 TRP A CA 1
ATOM 1612 C C . TRP A 1 220 ? -4.724 -12.149 3.456 1.00 98.44 220 TRP A C 1
ATOM 1614 O O . TRP A 1 220 ? -5.271 -11.115 3.820 1.00 98.44 220 TRP A O 1
ATOM 1624 N N . ASP A 1 221 ? -4.375 -13.105 4.313 1.00 98.38 221 ASP A N 1
ATOM 1625 C CA . ASP A 1 221 ? -4.639 -12.983 5.743 1.00 98.38 221 ASP A CA 1
ATOM 1626 C C . ASP A 1 221 ? -3.859 -11.830 6.391 1.00 98.38 221 ASP A C 1
ATOM 1628 O O . ASP A 1 221 ? -4.457 -10.983 7.056 1.00 98.38 221 ASP A O 1
ATOM 1632 N N . ASP A 1 222 ? -2.559 -11.740 6.095 1.00 98.25 222 ASP A N 1
ATOM 1633 C CA . ASP A 1 222 ? -1.689 -10.646 6.538 1.00 98.25 222 ASP A CA 1
ATOM 1634 C C . ASP A 1 222 ? -2.183 -9.301 5.981 1.00 98.25 222 ASP A C 1
ATOM 1636 O O . ASP A 1 222 ? -2.300 -8.315 6.707 1.00 98.25 222 ASP A O 1
ATOM 1640 N N . ILE A 1 223 ? -2.557 -9.270 4.695 1.00 98.50 223 ILE A N 1
ATOM 1641 C CA . ILE A 1 223 ? -3.117 -8.078 4.049 1.00 98.50 223 ILE A CA 1
ATOM 1642 C C . ILE A 1 223 ? -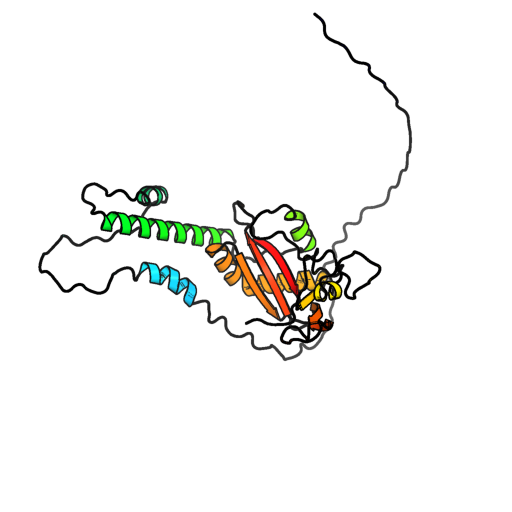4.391 -7.632 4.772 1.00 98.50 223 ILE A C 1
ATOM 1644 O O . ILE A 1 223 ? -4.534 -6.450 5.075 1.00 98.50 223 ILE A O 1
ATOM 1648 N N . ARG A 1 224 ? -5.323 -8.542 5.078 1.00 98.25 224 ARG A N 1
ATOM 1649 C CA . ARG A 1 224 ? -6.561 -8.194 5.793 1.00 98.25 224 ARG A CA 1
ATOM 1650 C C . ARG A 1 224 ? -6.296 -7.656 7.182 1.00 98.25 224 ARG A C 1
ATOM 1652 O O . ARG A 1 224 ? -6.922 -6.672 7.567 1.00 98.25 224 ARG A O 1
ATOM 1659 N N . HIS A 1 225 ? -5.385 -8.290 7.914 1.00 98.06 225 HIS A N 1
ATOM 1660 C CA . HIS A 1 225 ? -4.962 -7.825 9.227 1.00 98.06 225 HIS A CA 1
ATOM 1661 C C . HIS A 1 225 ? -4.440 -6.380 9.149 1.00 98.06 225 HIS A C 1
ATOM 1663 O O . HIS A 1 225 ? -4.925 -5.500 9.863 1.00 98.06 225 HIS A O 1
ATOM 1669 N N . ASP A 1 226 ? -3.520 -6.101 8.225 1.00 98.19 226 ASP A N 1
ATOM 1670 C CA . ASP A 1 226 ? -2.914 -4.775 8.070 1.00 98.19 226 ASP A CA 1
ATOM 1671 C C . ASP A 1 226 ? -3.924 -3.709 7.618 1.00 98.19 226 ASP A C 1
ATOM 1673 O O . ASP A 1 226 ? -3.947 -2.593 8.154 1.00 98.19 226 ASP A O 1
ATOM 1677 N N . LEU A 1 227 ? -4.812 -4.064 6.682 1.00 97.62 227 LEU A N 1
ATOM 1678 C CA . LEU A 1 227 ? -5.884 -3.188 6.212 1.00 97.62 227 LEU A CA 1
ATOM 1679 C C . LEU A 1 227 ? -6.903 -2.886 7.319 1.00 97.62 227 LEU A C 1
ATOM 1681 O O . LEU A 1 227 ? -7.319 -1.737 7.453 1.00 97.62 227 LEU A O 1
ATOM 1685 N N . ALA A 1 228 ? -7.276 -3.867 8.142 1.00 97.50 228 ALA A N 1
ATOM 1686 C CA . ALA A 1 228 ? -8.180 -3.655 9.271 1.00 97.50 228 ALA A CA 1
ATOM 1687 C C . ALA A 1 228 ? -7.554 -2.766 10.358 1.00 97.50 228 ALA A C 1
ATOM 1689 O O . ALA A 1 228 ? -8.203 -1.852 10.883 1.00 97.50 228 ALA A O 1
ATOM 1690 N N . ALA A 1 229 ? -6.271 -2.987 10.659 1.00 96.56 229 ALA A N 1
ATOM 1691 C CA . ALA A 1 229 ? -5.540 -2.224 11.663 1.00 96.56 229 ALA A CA 1
ATOM 1692 C C . ALA A 1 229 ? -5.291 -0.778 11.215 1.00 96.56 229 ALA A C 1
ATOM 1694 O O . ALA A 1 229 ? -5.684 0.167 11.904 1.00 96.56 229 ALA A O 1
ATOM 1695 N N . THR A 1 230 ? -4.669 -0.598 10.047 1.00 96.25 230 THR A N 1
ATOM 1696 C CA . THR A 1 230 ? -4.067 0.684 9.639 1.00 96.25 230 THR A CA 1
ATOM 1697 C C . THR A 1 230 ? -4.673 1.305 8.377 1.00 96.25 230 THR A C 1
ATOM 1699 O O . THR A 1 230 ? -4.398 2.473 8.073 1.00 96.25 230 THR A O 1
ATOM 1702 N N . GLY A 1 231 ? -5.505 0.552 7.649 1.00 96.19 231 GLY A N 1
ATOM 1703 C CA . GLY A 1 231 ? -6.053 0.936 6.344 1.00 96.19 231 GLY A CA 1
ATOM 1704 C C . GLY A 1 231 ? -5.084 0.747 5.172 1.00 96.19 231 GLY A C 1
ATOM 1705 O O . GLY A 1 231 ? -5.411 1.122 4.041 1.00 96.19 231 GLY A O 1
ATOM 1706 N N . GLU A 1 232 ? -3.894 0.198 5.422 1.00 97.31 232 GLU A N 1
ATOM 1707 C CA . GLU A 1 232 ? -2.828 0.023 4.439 1.00 97.31 232 GLU A CA 1
ATOM 1708 C C . GLU A 1 232 ? -2.084 -1.291 4.649 1.00 97.31 232 GLU A C 1
ATOM 1710 O O . GLU A 1 232 ? -1.930 -1.761 5.767 1.00 97.31 232 GLU A O 1
ATOM 1715 N N . HIS A 1 233 ? -1.565 -1.837 3.559 1.00 97.75 233 HIS A N 1
ATOM 1716 C CA . HIS A 1 233 ? -0.615 -2.933 3.562 1.00 97.75 233 HIS A CA 1
ATOM 1717 C C . HIS A 1 233 ? 0.528 -2.585 2.608 1.00 97.75 233 HIS A C 1
ATOM 1719 O O . HIS A 1 233 ? 0.305 -2.043 1.522 1.00 97.75 233 HIS A O 1
ATOM 1725 N N . SER A 1 234 ? 1.759 -2.880 3.009 1.00 97.19 234 SER A N 1
ATOM 1726 C CA . SER A 1 234 ? 2.940 -2.759 2.155 1.00 97.19 234 SER A CA 1
ATOM 1727 C C . SER A 1 234 ? 3.780 -4.012 2.303 1.00 97.19 234 SER A C 1
ATOM 1729 O O . SER A 1 234 ? 4.077 -4.429 3.419 1.00 97.19 234 SER A O 1
ATOM 1731 N N . GLY A 1 235 ? 4.192 -4.587 1.181 1.00 96.62 235 GLY A N 1
ATOM 1732 C CA . GLY A 1 235 ? 4.938 -5.831 1.187 1.00 96.62 235 GLY A CA 1
ATOM 1733 C C . GLY A 1 235 ? 5.859 -5.969 -0.008 1.00 96.62 235 GLY A C 1
ATOM 1734 O O . GLY A 1 235 ? 5.696 -5.313 -1.037 1.00 96.62 235 GLY A O 1
ATOM 1735 N N . ASN A 1 236 ? 6.855 -6.834 0.141 1.00 95.94 236 ASN A N 1
ATOM 1736 C CA . ASN A 1 236 ? 7.764 -7.221 -0.925 1.00 95.94 236 ASN A CA 1
ATOM 1737 C C . ASN A 1 236 ? 7.679 -8.728 -1.159 1.00 95.94 236 ASN A C 1
ATOM 1739 O O . ASN A 1 236 ? 7.343 -9.492 -0.255 1.00 95.94 236 ASN A O 1
ATOM 1743 N N . PHE A 1 237 ? 7.963 -9.156 -2.384 1.00 96.19 237 PHE A N 1
ATOM 1744 C CA . PHE A 1 237 ? 7.953 -10.568 -2.730 1.00 96.19 237 PHE A CA 1
ATOM 1745 C C . PHE A 1 237 ? 8.925 -10.896 -3.852 1.00 96.19 237 PHE A C 1
ATOM 1747 O O . PHE A 1 237 ? 9.240 -10.062 -4.701 1.00 96.19 237 PHE A O 1
ATOM 1754 N N . ASN A 1 238 ? 9.377 -12.148 -3.861 1.00 96.56 238 ASN A N 1
ATOM 1755 C CA . ASN A 1 238 ? 10.139 -12.727 -4.954 1.00 96.56 238 ASN A CA 1
ATOM 1756 C C . ASN A 1 238 ? 9.230 -13.660 -5.755 1.00 96.56 238 ASN A C 1
ATOM 1758 O O . ASN A 1 238 ? 8.761 -14.676 -5.247 1.00 96.56 238 ASN A O 1
ATOM 1762 N N . TYR A 1 239 ? 9.010 -13.335 -7.023 1.00 95.12 239 TYR A N 1
ATOM 1763 C CA . TYR A 1 239 ? 8.171 -14.122 -7.919 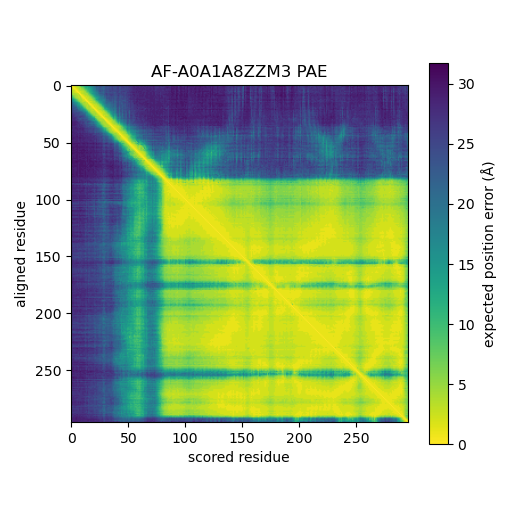1.00 95.12 239 TYR A CA 1
ATOM 1764 C C . TYR A 1 239 ? 8.851 -15.415 -8.414 1.00 95.12 239 TYR A C 1
ATOM 1766 O O . TYR A 1 239 ? 8.219 -16.261 -9.048 1.00 95.12 239 TY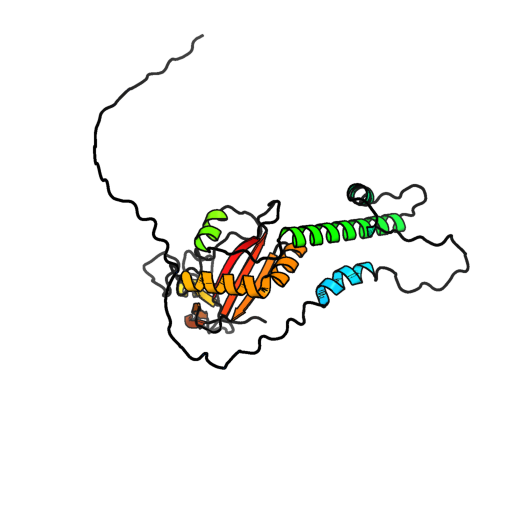R A O 1
ATOM 1774 N N . GLY A 1 240 ? 10.157 -15.571 -8.170 1.00 95.81 240 GLY A N 1
ATOM 1775 C CA . GLY A 1 240 ? 10.963 -16.723 -8.592 1.00 95.81 240 GLY A CA 1
ATOM 1776 C C . GLY A 1 240 ? 11.341 -16.727 -10.078 1.00 95.81 240 GLY A C 1
ATOM 1777 O O . GLY A 1 240 ? 12.232 -17.467 -10.481 1.00 95.81 240 GLY A O 1
ATOM 1778 N N . ASN A 1 241 ? 10.713 -15.870 -10.883 1.00 96.31 241 ASN A N 1
ATOM 1779 C CA . ASN A 1 241 ? 11.047 -15.617 -12.281 1.00 96.31 241 ASN A CA 1
ATOM 1780 C C . ASN A 1 241 ? 11.220 -14.118 -12.500 1.00 96.31 241 ASN A C 1
ATOM 1782 O O . ASN A 1 241 ? 10.737 -13.317 -11.701 1.00 96.31 241 ASN A O 1
ATOM 1786 N N . ARG A 1 242 ? 11.876 -13.738 -13.597 1.00 97.38 242 ARG A N 1
ATOM 1787 C CA . ARG A 1 242 ? 11.977 -12.335 -14.006 1.00 97.38 242 ARG A CA 1
ATOM 1788 C C . ARG A 1 242 ? 10.571 -11.729 -14.141 1.00 97.38 242 ARG A C 1
ATOM 1790 O O . ARG A 1 242 ? 9.710 -12.321 -14.788 1.00 97.38 242 ARG A O 1
ATOM 1797 N N . VAL A 1 243 ? 10.359 -10.576 -13.511 1.00 98.00 243 VAL A N 1
ATOM 1798 C CA . VAL A 1 243 ? 9.098 -9.812 -13.569 1.00 98.00 243 VAL A CA 1
ATOM 1799 C C . VAL A 1 243 ? 9.258 -8.427 -14.175 1.00 98.00 243 VAL A C 1
ATOM 1801 O O . VAL A 1 243 ? 8.275 -7.801 -14.576 1.00 98.00 243 VAL A O 1
ATOM 1804 N N . GLY A 1 244 ? 10.488 -7.933 -14.214 1.00 98.12 244 GLY A N 1
ATOM 1805 C CA . GLY A 1 244 ? 10.768 -6.611 -14.718 1.00 98.12 244 GLY A CA 1
ATOM 1806 C C . GLY A 1 244 ? 12.246 -6.336 -14.865 1.00 98.12 244 GLY A C 1
ATOM 1807 O O . GLY A 1 244 ? 13.120 -7.140 -14.522 1.00 98.12 244 GLY A O 1
ATOM 1808 N N . GLU A 1 245 ? 12.501 -5.135 -15.345 1.00 98.44 245 GLU A N 1
ATOM 1809 C CA . GLU A 1 245 ? 13.826 -4.610 -15.605 1.00 98.44 245 GLU A CA 1
ATOM 1810 C C . GLU A 1 245 ? 13.871 -3.116 -15.330 1.00 98.44 245 GLU A C 1
ATOM 1812 O O . GLU A 1 245 ? 12.848 -2.431 -15.241 1.00 98.44 245 GLU A O 1
ATOM 1817 N N . GLY A 1 246 ? 15.076 -2.606 -15.156 1.00 97.88 246 GLY A N 1
ATOM 1818 C CA . GLY A 1 246 ? 15.272 -1.213 -14.840 1.00 97.88 246 GLY A CA 1
ATOM 1819 C C . GLY A 1 246 ? 16.721 -0.882 -14.611 1.00 97.88 246 GLY A C 1
ATOM 1820 O O . GLY A 1 246 ? 17.612 -1.571 -15.101 1.00 97.88 246 GLY A O 1
ATOM 1821 N N . PHE A 1 247 ? 16.935 0.180 -13.851 1.00 97.31 247 PHE A N 1
ATOM 1822 C CA . PHE A 1 247 ? 18.253 0.696 -13.554 1.00 97.31 247 PHE A CA 1
ATOM 1823 C C . PHE A 1 247 ? 18.419 0.941 -12.062 1.00 97.31 247 PHE A C 1
ATOM 1825 O O . PHE A 1 247 ? 17.480 1.336 -11.361 1.00 97.31 247 PHE A O 1
ATOM 1832 N N . TYR A 1 248 ? 19.645 0.759 -11.591 1.00 95.38 248 TYR A N 1
ATOM 1833 C CA . TYR A 1 248 ? 20.089 1.261 -10.299 1.00 95.38 248 TYR A CA 1
ATOM 1834 C C . TYR A 1 248 ? 21.256 2.231 -10.480 1.00 95.38 248 TYR A C 1
ATOM 1836 O O . TYR A 1 248 ? 21.988 2.167 -11.465 1.00 95.38 248 TYR A O 1
ATOM 1844 N N . ASN A 1 249 ? 21.411 3.145 -9.527 1.00 93.94 249 ASN A N 1
ATOM 1845 C CA . ASN A 1 249 ? 22.523 4.086 -9.470 1.00 93.94 249 ASN A CA 1
ATOM 1846 C C . ASN A 1 249 ? 23.681 3.479 -8.664 1.00 93.94 249 ASN A C 1
ATOM 1848 O O . ASN A 1 249 ? 23.575 3.369 -7.442 1.00 93.94 249 ASN A O 1
ATOM 1852 N N . ASP A 1 250 ? 24.789 3.122 -9.312 1.00 87.88 250 ASP A N 1
ATOM 1853 C CA . ASP A 1 250 ? 25.980 2.591 -8.622 1.00 87.88 250 ASP A CA 1
ATOM 1854 C C . ASP A 1 250 ? 26.656 3.630 -7.708 1.00 87.88 250 ASP A C 1
ATOM 1856 O O . ASP A 1 250 ? 27.210 3.289 -6.663 1.00 87.88 250 ASP A O 1
ATOM 1860 N N . GLY A 1 251 ? 26.532 4.912 -8.051 1.00 87.19 251 GLY A N 1
ATOM 1861 C CA . GLY A 1 251 ? 27.011 6.048 -7.273 1.00 87.19 251 GLY A CA 1
ATOM 1862 C C . GLY A 1 251 ? 26.117 6.416 -6.088 1.00 87.19 251 GLY A C 1
ATOM 1863 O O . GLY A 1 251 ? 26.418 7.379 -5.389 1.00 87.19 251 GLY A O 1
ATOM 1864 N N . ALA A 1 252 ? 25.022 5.686 -5.828 1.00 83.88 252 ALA A N 1
ATOM 1865 C CA . ALA A 1 252 ? 24.026 6.043 -4.807 1.00 83.88 252 ALA A CA 1
ATOM 1866 C C . ALA A 1 252 ? 24.589 6.189 -3.382 1.00 83.88 252 ALA A C 1
ATOM 1868 O O . ALA A 1 252 ? 23.991 6.891 -2.568 1.00 83.88 252 ALA A O 1
ATOM 1869 N N . TYR A 1 253 ? 25.714 5.535 -3.085 1.00 78.31 253 TYR A N 1
ATOM 1870 C CA . TYR A 1 253 ? 26.326 5.500 -1.754 1.00 78.31 253 TYR A CA 1
ATOM 1871 C C . TYR A 1 253 ? 27.697 6.196 -1.691 1.00 78.31 253 TYR A C 1
ATOM 1873 O O . TYR A 1 253 ? 28.404 6.061 -0.694 1.00 78.31 253 TYR A O 1
ATOM 1881 N N . GLY A 1 254 ? 28.088 6.938 -2.734 1.00 79.69 254 GLY A N 1
ATOM 1882 C CA . GLY A 1 254 ? 29.387 7.612 -2.813 1.00 79.69 254 GLY A CA 1
ATOM 1883 C C . GLY A 1 254 ? 29.300 9.055 -3.314 1.00 79.69 254 GLY A C 1
ATOM 1884 O O . GLY A 1 254 ? 28.246 9.532 -3.715 1.00 79.69 254 GLY A O 1
ATOM 1885 N N . ALA A 1 255 ? 30.440 9.752 -3.321 1.00 77.69 255 ALA A N 1
ATOM 1886 C CA . ALA A 1 255 ? 30.571 11.105 -3.884 1.00 77.69 255 ALA A CA 1
ATOM 1887 C C . ALA A 1 255 ? 30.713 11.121 -5.425 1.00 77.69 255 ALA A C 1
ATOM 1889 O O . ALA A 1 255 ? 31.029 12.156 -6.009 1.00 77.69 255 ALA A O 1
ATOM 1890 N N . GLY A 1 256 ? 30.556 9.966 -6.077 1.00 81.50 256 GLY A N 1
ATOM 1891 C CA . GLY A 1 256 ? 30.729 9.808 -7.520 1.00 81.50 256 GLY A CA 1
ATOM 1892 C C . GLY A 1 256 ? 29.539 10.325 -8.339 1.00 81.50 256 GLY A C 1
ATOM 1893 O O . GLY A 1 256 ? 28.462 10.567 -7.789 1.00 81.50 256 GLY A O 1
ATOM 1894 N N . PRO A 1 257 ? 29.712 10.491 -9.664 1.00 90.62 257 PRO A N 1
ATOM 1895 C CA . PRO A 1 257 ? 28.605 10.818 -10.557 1.00 90.62 257 PRO A CA 1
ATOM 1896 C C . PRO A 1 257 ? 27.544 9.708 -10.537 1.00 90.62 257 PRO A C 1
ATOM 1898 O O . PRO A 1 257 ? 27.853 8.547 -10.271 1.00 90.62 257 PRO A O 1
ATOM 1901 N N . ARG A 1 258 ? 26.289 10.062 -10.839 1.00 91.62 258 ARG A N 1
ATOM 1902 C CA . ARG A 1 258 ? 25.215 9.072 -10.991 1.00 91.62 258 ARG A CA 1
ATOM 1903 C C . ARG A 1 258 ? 25.438 8.296 -12.285 1.00 91.62 258 ARG A C 1
ATOM 1905 O O . ARG A 1 258 ? 25.481 8.923 -13.342 1.00 91.62 258 ARG A O 1
ATOM 1912 N N . ASN A 1 259 ? 25.512 6.970 -12.218 1.00 93.69 259 ASN A N 1
ATOM 1913 C CA . ASN A 1 259 ? 25.533 6.122 -13.409 1.00 93.69 259 ASN A CA 1
ATOM 1914 C C . ASN A 1 259 ? 24.445 5.060 -13.294 1.00 93.69 259 ASN A C 1
ATOM 1916 O O . ASN A 1 259 ? 24.376 4.319 -12.313 1.00 93.69 259 ASN A O 1
ATOM 1920 N N . ALA A 1 260 ? 23.573 5.021 -14.295 1.00 95.50 260 ALA A N 1
ATOM 1921 C CA . ALA A 1 260 ? 22.524 4.028 -14.388 1.00 95.50 260 ALA A CA 1
ATOM 1922 C C . ALA A 1 260 ? 23.104 2.703 -14.903 1.00 95.50 260 ALA A C 1
ATOM 1924 O O . ALA A 1 260 ? 23.729 2.659 -15.960 1.00 95.50 260 ALA A O 1
ATOM 1925 N N . HIS A 1 261 ? 22.870 1.616 -14.169 1.00 95.62 261 HIS A N 1
ATOM 1926 C CA . HIS A 1 261 ? 23.223 0.257 -14.584 1.00 95.62 261 HIS A CA 1
ATOM 1927 C C . HIS A 1 261 ? 21.971 -0.571 -14.778 1.00 95.62 261 HIS A C 1
ATOM 1929 O O . HIS A 1 261 ? 21.147 -0.659 -13.865 1.00 95.62 261 HIS A O 1
ATOM 1935 N N . HIS A 1 262 ? 21.835 -1.170 -15.962 1.00 97.44 262 HIS A N 1
ATOM 1936 C CA . HIS A 1 262 ? 20.704 -2.037 -16.277 1.00 97.44 262 HIS A CA 1
ATOM 1937 C C . HIS A 1 262 ? 20.688 -3.265 -15.362 1.00 97.44 262 HIS A C 1
ATOM 1939 O O . HIS A 1 262 ? 21.726 -3.847 -15.043 1.00 97.44 262 HIS A O 1
ATOM 1945 N N . HIS A 1 263 ? 19.493 -3.651 -14.930 1.00 97.19 263 HIS A N 1
ATOM 1946 C CA . HIS A 1 263 ? 19.267 -4.783 -14.049 1.00 97.19 263 HIS A CA 1
ATOM 1947 C C . HIS A 1 263 ? 17.893 -5.401 -14.306 1.00 97.19 263 HIS A C 1
ATOM 1949 O O . HIS A 1 263 ? 16.878 -4.703 -14.305 1.00 97.19 263 HIS A O 1
ATOM 1955 N N . ALA A 1 264 ? 17.843 -6.725 -14.442 1.00 97.56 264 ALA A N 1
ATOM 1956 C CA . ALA A 1 264 ? 16.602 -7.496 -14.440 1.00 97.56 264 ALA A CA 1
ATOM 1957 C C . ALA A 1 264 ? 16.329 -8.053 -13.037 1.00 97.56 264 ALA A C 1
ATOM 1959 O O . ALA A 1 264 ? 17.258 -8.442 -12.336 1.00 97.56 264 ALA A O 1
ATOM 1960 N N . THR A 1 265 ? 15.064 -8.120 -12.620 1.00 97.50 265 THR A N 1
ATOM 1961 C CA . THR A 1 265 ? 14.695 -8.571 -11.270 1.00 97.50 265 THR A CA 1
ATOM 1962 C C . THR A 1 265 ? 13.522 -9.543 -11.270 1.00 97.50 265 THR A C 1
ATOM 1964 O O . THR A 1 265 ? 12.659 -9.515 -12.149 1.00 97.50 265 THR A O 1
ATOM 1967 N N . SER A 1 266 ? 13.494 -10.406 -10.256 1.00 97.31 266 SER A N 1
ATOM 1968 C CA . SER A 1 266 ? 12.352 -11.246 -9.883 1.00 97.31 266 SER A CA 1
ATOM 1969 C C . SER A 1 266 ? 11.581 -10.711 -8.671 1.00 97.31 266 SER A C 1
ATOM 1971 O O . SER A 1 266 ? 10.586 -11.311 -8.268 1.00 97.31 266 SER A O 1
ATOM 1973 N N . HIS A 1 267 ? 12.045 -9.612 -8.071 1.00 97.00 267 HIS A N 1
ATOM 1974 C CA . HIS A 1 267 ? 11.445 -9.019 -6.881 1.00 97.00 267 HIS A CA 1
ATOM 1975 C C . HIS A 1 267 ? 10.496 -7.888 -7.249 1.00 97.00 267 HIS A C 1
ATOM 1977 O O . HIS A 1 267 ? 10.731 -7.159 -8.215 1.00 97.00 267 HIS A O 1
ATOM 1983 N N . ALA A 1 268 ? 9.455 -7.720 -6.444 1.00 97.50 268 ALA A N 1
ATOM 1984 C CA . ALA A 1 268 ? 8.533 -6.605 -6.540 1.00 97.50 268 ALA A CA 1
ATOM 1985 C C . ALA A 1 268 ? 8.079 -6.143 -5.154 1.00 97.50 268 ALA A C 1
ATOM 1987 O O . ALA A 1 268 ? 8.133 -6.887 -4.175 1.00 97.50 268 ALA A O 1
ATOM 1988 N N . GLU A 1 269 ? 7.637 -4.894 -5.097 1.00 97.31 269 GLU A N 1
ATOM 1989 C CA . GLU A 1 269 ? 6.975 -4.276 -3.955 1.00 97.31 269 GLU A CA 1
ATOM 1990 C C . GLU A 1 269 ? 5.521 -3.989 -4.331 1.00 97.31 269 GLU A C 1
ATOM 1992 O O . GLU A 1 269 ? 5.226 -3.660 -5.484 1.00 97.31 269 GLU A O 1
ATOM 1997 N N . VAL A 1 270 ? 4.614 -4.115 -3.369 1.00 97.88 270 VAL A N 1
ATOM 1998 C CA . VAL A 1 270 ? 3.196 -3.802 -3.525 1.00 97.88 270 VAL A CA 1
ATOM 1999 C C . VAL A 1 270 ? 2.694 -3.021 -2.321 1.00 97.88 270 VAL A C 1
ATOM 2001 O O . VAL A 1 270 ? 3.056 -3.292 -1.179 1.00 97.88 270 VAL A O 1
ATOM 2004 N N . ARG A 1 271 ? 1.839 -2.041 -2.599 1.00 97.69 271 ARG A N 1
ATOM 2005 C CA . ARG A 1 271 ? 1.113 -1.246 -1.616 1.00 97.69 271 ARG A CA 1
ATOM 2006 C C . ARG A 1 271 ? -0.374 -1.339 -1.914 1.00 97.69 271 ARG A C 1
ATOM 2008 O O . ARG A 1 271 ? -0.795 -1.094 -3.047 1.00 97.69 271 ARG A O 1
ATOM 2015 N N . ILE A 1 272 ? -1.151 -1.680 -0.898 1.00 97.88 272 ILE A N 1
ATOM 2016 C CA . ILE A 1 272 ? -2.600 -1.877 -0.952 1.00 97.88 272 ILE A CA 1
ATOM 2017 C C . ILE A 1 272 ? -3.221 -0.961 0.100 1.00 97.88 272 ILE A C 1
ATOM 2019 O O . ILE A 1 272 ? -2.653 -0.781 1.174 1.00 97.88 272 ILE A O 1
ATOM 2023 N N . SER A 1 273 ? -4.370 -0.364 -0.192 1.00 97.81 273 SER A N 1
ATOM 2024 C CA . SER A 1 273 ? -5.108 0.449 0.779 1.00 97.81 273 SER A CA 1
ATOM 2025 C C . SER A 1 273 ? -6.609 0.220 0.643 1.00 97.81 273 SER A C 1
ATOM 2027 O O . SER A 1 273 ? -7.058 -0.368 -0.339 1.00 97.81 273 SER A O 1
ATOM 2029 N N . ILE A 1 274 ? -7.385 0.666 1.630 1.00 97.44 274 ILE A N 1
ATOM 2030 C CA . ILE A 1 274 ? -8.849 0.711 1.556 1.00 97.44 274 ILE A CA 1
ATOM 2031 C C . ILE A 1 274 ? -9.275 2.001 0.847 1.00 97.44 274 ILE A C 1
ATOM 2033 O O . ILE A 1 274 ? -8.766 3.085 1.145 1.00 97.44 274 ILE A O 1
ATOM 2037 N N . VAL A 1 275 ? -10.227 1.902 -0.083 1.00 96.94 275 VAL A N 1
ATOM 2038 C CA . VAL A 1 275 ? -10.845 3.069 -0.723 1.00 96.94 275 VAL A CA 1
ATOM 2039 C C . VAL A 1 275 ? -11.462 3.966 0.363 1.00 96.94 275 VAL A C 1
ATOM 2041 O O . VAL A 1 275 ? -12.315 3.503 1.121 1.00 96.94 275 VAL A O 1
ATOM 2044 N N . PRO A 1 276 ? -11.072 5.250 0.473 1.00 95.31 276 PRO A N 1
ATOM 2045 C CA . PRO A 1 276 ? -11.565 6.118 1.537 1.00 95.31 276 PRO A CA 1
ATOM 2046 C C . PRO A 1 276 ? -13.097 6.176 1.593 1.00 95.31 276 PRO A C 1
ATOM 2048 O O . PRO A 1 276 ? -13.751 6.512 0.607 1.00 95.31 276 PRO A O 1
ATOM 2051 N N . GLY A 1 277 ? -13.660 5.855 2.760 1.00 94.25 277 GLY A N 1
ATOM 2052 C CA . GLY A 1 277 ? -15.104 5.884 3.004 1.00 94.25 277 GLY A CA 1
ATOM 2053 C C . GLY A 1 277 ? -15.907 4.756 2.347 1.00 94.25 277 GLY A C 1
ATOM 2054 O O . GLY A 1 277 ? -17.133 4.822 2.363 1.00 94.25 277 GLY A O 1
ATOM 2055 N N . SER A 1 278 ? -15.267 3.738 1.760 1.00 96.50 278 SER A N 1
ATOM 2056 C CA . SER A 1 278 ? -15.995 2.577 1.240 1.00 96.50 278 SER A CA 1
ATOM 2057 C C . SER A 1 278 ? -16.591 1.739 2.373 1.00 96.50 278 SER A C 1
ATOM 2059 O O . SER A 1 278 ? -15.855 1.352 3.280 1.00 96.50 278 SER A O 1
ATOM 2061 N N . ASP A 1 279 ? -17.879 1.415 2.259 1.00 96.62 279 ASP A N 1
ATOM 2062 C CA . ASP A 1 279 ? -18.607 0.484 3.126 1.00 96.62 279 ASP A CA 1
ATOM 2063 C C . ASP A 1 279 ? -19.409 -0.509 2.244 1.00 96.62 279 ASP A C 1
ATOM 2065 O O . ASP A 1 279 ? -20.266 -0.066 1.464 1.00 96.62 279 ASP A O 1
ATOM 2069 N N . PRO A 1 280 ? -19.091 -1.821 2.246 1.00 96.88 280 PRO A N 1
ATOM 2070 C CA . PRO A 1 280 ? -17.986 -2.445 2.984 1.00 96.88 280 PRO A CA 1
ATOM 2071 C C . PRO A 1 280 ? -16.602 -1.946 2.507 1.00 96.88 280 PRO A C 1
ATOM 2073 O O . PRO A 1 280 ? -16.502 -1.398 1.399 1.00 96.88 280 PRO A O 1
ATOM 2076 N N . PRO A 1 281 ? -15.527 -2.132 3.303 1.00 97.88 281 PRO A N 1
ATOM 2077 C CA . PRO A 1 281 ? -14.158 -1.776 2.946 1.00 97.88 281 PRO A CA 1
ATOM 2078 C C . PRO A 1 281 ? -13.735 -2.456 1.643 1.00 97.88 281 PRO A C 1
ATOM 2080 O O . PRO A 1 281 ? -13.806 -3.676 1.500 1.00 97.88 281 PRO A O 1
ATOM 2083 N N . LYS A 1 282 ? -13.267 -1.656 0.680 1.00 97.81 282 LYS A N 1
ATOM 2084 C CA . LYS A 1 282 ? -12.798 -2.137 -0.624 1.00 97.81 282 LYS A CA 1
ATOM 2085 C C . LYS A 1 282 ? -11.292 -1.932 -0.746 1.00 97.81 282 LYS A C 1
ATOM 2087 O O . LYS A 1 282 ? -10.858 -0.780 -0.766 1.00 97.81 282 LYS A O 1
ATOM 2092 N N . PRO A 1 283 ? -10.486 -3.001 -0.837 1.00 98.00 283 PRO A N 1
ATOM 2093 C CA . PRO A 1 283 ? -9.061 -2.866 -1.094 1.00 98.00 283 PRO A CA 1
ATOM 2094 C C . PRO A 1 283 ? -8.807 -2.456 -2.551 1.00 98.00 283 PRO A C 1
ATOM 2096 O O . PRO A 1 283 ? -9.522 -2.883 -3.458 1.00 98.00 283 PRO A O 1
ATOM 2099 N N . TYR A 1 284 ? -7.754 -1.679 -2.786 1.00 98.31 284 TYR A N 1
ATOM 2100 C CA . TYR A 1 284 ? -7.240 -1.356 -4.119 1.00 98.31 284 TYR A CA 1
ATOM 2101 C C . TYR A 1 284 ? -5.708 -1.279 -4.105 1.00 98.31 284 TYR A C 1
ATOM 2103 O O . TYR A 1 284 ? -5.090 -1.035 -3.063 1.00 98.31 284 TYR A O 1
ATOM 2111 N N . ILE A 1 285 ? -5.082 -1.498 -5.264 1.00 98.12 285 ILE A N 1
ATOM 2112 C CA . ILE A 1 285 ? -3.626 -1.394 -5.416 1.00 98.12 285 ILE A CA 1
ATOM 2113 C C . ILE A 1 285 ? -3.253 0.084 -5.562 1.00 98.12 285 ILE A C 1
ATOM 2115 O O . ILE A 1 285 ? -3.639 0.741 -6.526 1.00 98.12 285 ILE A O 1
ATOM 2119 N N . VAL A 1 286 ? -2.466 0.604 -4.622 1.00 97.62 286 VAL A N 1
ATOM 2120 C CA . VAL A 1 286 ? -1.923 1.972 -4.676 1.00 97.62 286 VAL A CA 1
ATOM 2121 C C . VAL A 1 286 ? -0.698 2.019 -5.587 1.00 97.62 286 VAL A C 1
ATOM 2123 O O . VAL A 1 286 ? -0.523 2.919 -6.405 1.00 97.62 286 VAL A O 1
ATOM 2126 N N . SER A 1 287 ? 0.193 1.044 -5.452 1.00 97.38 287 SER A N 1
ATOM 2127 C CA . SER A 1 287 ? 1.351 0.914 -6.332 1.00 97.38 287 SER A CA 1
ATOM 2128 C C . SER A 1 287 ? 1.877 -0.505 -6.293 1.00 97.38 287 SER A C 1
ATOM 2130 O O . SER A 1 287 ? 1.953 -1.089 -5.215 1.00 97.38 287 SER A O 1
ATOM 2132 N N . ALA A 1 288 ? 2.339 -1.018 -7.423 1.00 97.88 288 ALA A N 1
ATOM 2133 C CA . ALA A 1 288 ? 3.166 -2.209 -7.457 1.00 97.88 288 ALA A CA 1
ATOM 2134 C C . ALA A 1 288 ? 4.277 -2.051 -8.492 1.00 97.88 288 ALA A C 1
ATOM 2136 O O . ALA A 1 288 ? 4.025 -1.639 -9.625 1.00 97.88 288 ALA A O 1
ATOM 2137 N N . PHE A 1 289 ? 5.515 -2.365 -8.131 1.00 97.56 289 PHE A N 1
ATOM 2138 C CA . PHE A 1 289 ? 6.644 -2.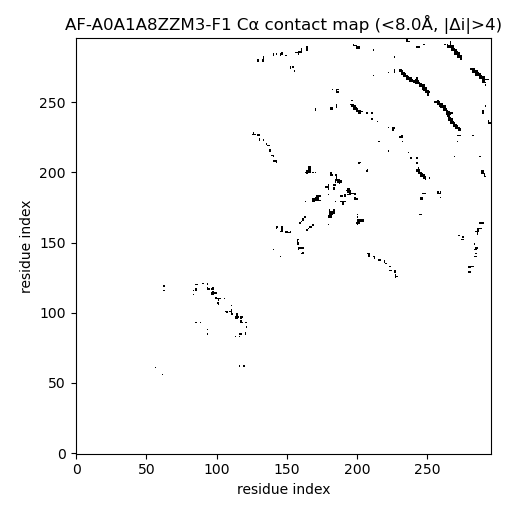184 -9.039 1.00 97.56 289 PHE A CA 1
ATOM 2139 C C . PHE A 1 289 ? 7.751 -3.203 -8.788 1.00 97.56 289 PHE A C 1
ATOM 2141 O O . PHE A 1 289 ? 7.981 -3.582 -7.638 1.00 97.56 289 PHE A O 1
ATOM 2148 N N . PRO A 1 290 ? 8.467 -3.641 -9.839 1.00 97.88 290 PRO A N 1
ATOM 2149 C CA . PRO A 1 290 ? 9.654 -4.460 -9.658 1.00 97.88 290 PRO A CA 1
ATOM 2150 C C . PRO A 1 290 ? 10.728 -3.689 -8.886 1.00 97.88 290 PRO A C 1
ATOM 2152 O O . PRO A 1 290 ? 10.813 -2.465 -8.981 1.00 97.88 290 PRO A O 1
ATOM 2155 N N . SER A 1 291 ? 11.563 -4.380 -8.119 1.00 95.44 291 SER A N 1
ATOM 2156 C CA . SER A 1 291 ? 12.574 -3.735 -7.277 1.00 95.44 291 SER A CA 1
ATOM 2157 C C . SER A 1 291 ? 13.913 -4.471 -7.311 1.00 95.44 291 SER A C 1
ATOM 2159 O O . SER A 1 291 ? 13.989 -5.667 -7.583 1.00 95.44 291 SER A O 1
ATOM 2161 N N . ALA A 1 292 ? 15.003 -3.745 -7.050 1.00 86.25 292 ALA A N 1
ATOM 2162 C CA . ALA A 1 292 ? 16.355 -4.311 -6.985 1.00 86.25 292 ALA A CA 1
ATOM 2163 C C . ALA A 1 292 ? 16.618 -5.107 -5.700 1.00 86.25 292 ALA A C 1
ATOM 2165 O O . ALA A 1 292 ? 17.576 -5.869 -5.628 1.00 86.25 292 ALA A O 1
ATOM 2166 N N . ASN A 1 293 ? 15.834 -4.838 -4.655 1.00 75.81 293 ASN A N 1
ATOM 2167 C CA . ASN A 1 293 ? 16.202 -5.159 -3.290 1.00 75.81 293 ASN A CA 1
ATOM 2168 C C . ASN A 1 293 ? 15.014 -5.802 -2.565 1.00 75.81 293 ASN A C 1
ATOM 2170 O O . ASN A 1 293 ? 13.983 -5.136 -2.422 1.00 75.81 293 ASN A O 1
ATOM 2174 N N . PRO A 1 294 ? 15.146 -7.033 -2.047 1.00 59.88 294 PRO A N 1
ATOM 2175 C CA . PRO A 1 294 ? 14.317 -7.471 -0.942 1.00 59.88 294 PRO A CA 1
ATOM 2176 C C . PRO A 1 294 ? 14.774 -6.679 0.286 1.00 59.88 294 PRO A C 1
ATOM 2178 O O . PRO A 1 294 ? 15.664 -7.101 1.020 1.00 59.88 294 PRO A O 1
ATOM 2181 N N . ARG A 1 295 ? 14.219 -5.482 0.501 1.00 52.09 295 ARG A N 1
ATOM 2182 C CA . ARG A 1 295 ? 14.302 -4.864 1.827 1.00 52.09 295 ARG A CA 1
ATOM 2183 C C . ARG A 1 295 ? 13.442 -5.718 2.761 1.00 52.09 295 ARG A C 1
ATOM 2185 O O . ARG A 1 295 ? 12.239 -5.498 2.838 1.00 52.09 295 ARG A O 1
ATOM 2192 N N . GLY A 1 296 ? 14.053 -6.746 3.346 1.00 43.34 296 GLY A N 1
ATOM 2193 C CA . GLY A 1 296 ? 13.535 -7.443 4.522 1.00 43.34 296 GLY A CA 1
ATOM 2194 C C . GLY A 1 296 ? 13.693 -6.582 5.762 1.00 43.34 296 GLY A C 1
ATOM 2195 O O . GLY A 1 296 ? 14.694 -5.828 5.819 1.00 43.34 296 GLY A O 1
#

Sequence (296 aa):
MAKPKGPSSSGGHPGSSGGGQHGGGTGNNNSGHGGGGTPPKGAASVPPASSITAAQHTTAQAIQHGHPPGAPGGPGGGPANTGYRPANRTDQELQNDLDPNPRPGETPDQAADRVDAAGAEIEVRRYLDTYEQLGADPPRFDIASNDADHANVTGRGHPHTNERHGPGVRLDRDPNQTDRTIEGRIYGDPPWNGHANYSYRWDDPSVQNRAINQYVSQHWDDIRHDLAATGEHSGNFNYGNRVGEGFYNDGAYGAGPRNAHHHATSHAEVRISIVPGSDPPKPYIVSAFPSANPRG

Mean predicted aligned error: 12.65 Å

Foldseek 3Di:
DDDDDDDDDDDDDDDDDDDDDDDDDPDDDDDDDDDDDDDPPDPDPDPDPPVVVVVVCVLVVVLVPPPDPDDDDDPDPDPPCPDDDLLPDDLVVLVVLLPQDADVVGDSVSSVVSNVNSVSVVLVVLLVQLLVLCPDAFDADQLVCLLVVQCPQDDPFRACACVFAELPAAADDDPVDQGHYQQVLCVCGPPRPHHDQGGKHFNHSVLVRVQVSVVCRVCVSVQSNCCSNPQKDKDKDFQVDWGIKHWGFPCPPHPDDTDTDIDTGRMKMWMKGWRPPDVSTDIGTRYMHGTPDPPD

Secondary structure (DSSP, 8-state):
-------------------------------------PPPS----PPP-TTHHHHHHHHHHHHH--S------------------GGGS-HHHHHHTT--SPPTT--HHHHHHHHHHHHHHHHHHHHHHHHHHT-SSPP---HHHHHHHTTT--SS----HHHHHSTTSBSS--TT--S-BHHHHHHT-TTSSS--SEEEEES-HHHHHHHHHHHHHHSHHHHHHHHHHHSEEEEEEE-SS--EEEEEEGGGGSSSPP-EEEEEESEEEEEEEEPTT-SS--EEEEEEEEES----

Solvent-accessible surface area (backbone atoms only — not comparable to full-atom values): 18110 Å² total; per-residue (Å²): 139,85,86,80,85,86,86,89,82,90,84,85,88,82,89,84,91,78,90,75,88,86,75,93,74,93,74,88,84,89,84,87,84,91,76,95,67,85,76,82,92,69,82,74,82,74,77,79,84,80,65,66,68,55,60,61,39,50,63,58,43,56,74,67,59,76,65,79,88,70,81,87,80,75,99,64,93,65,78,78,78,77,66,89,65,53,90,82,52,53,72,69,53,34,62,61,35,55,51,65,67,51,54,97,93,47,48,66,68,55,18,46,55,43,20,54,47,19,51,53,45,52,51,51,49,54,26,53,53,43,37,58,58,52,50,92,68,62,79,81,62,54,61,70,58,47,30,62,78,36,55,81,48,79,75,101,51,54,31,41,28,59,85,70,16,18,47,84,48,39,57,69,63,52,96,91,52,73,62,64,24,29,41,26,28,47,76,26,39,59,74,41,97,45,61,37,56,62,31,29,21,24,66,38,71,66,55,46,35,51,53,53,40,50,49,42,61,74,40,38,67,62,42,38,51,31,33,30,73,71,41,39,34,74,52,72,49,72,71,84,44,80,45,17,39,30,23,36,32,79,25,69,87,56,97,54,72,85,44,78,41,82,46,77,27,33,30,33,37,42,30,37,31,49,49,87,90,43,83,68,58,38,78,45,63,30,35,50,37,34,37,97,62,88,84,121

Radius of gyration: 29.24 Å; Cα contacts (8 Å, |Δi|>4): 389; chains: 1; bounding box: 70×80×99 Å

pLDDT: mean 80.12, std 24.58, range [29.86, 98.62]